Protein AF-A0A4Q4WZP7-F1 (afdb_monomer_lite)

Sequence (184 aa):
MKPRLCQPPFRLRHEPMCDPPTYVLRDNGRGDCPVCRDILESLQAAWSEQRARWSQENGLPEGELGRINREIRESRAAIRATGVAGGPDHTAQNRYAAGQEAILEEARELARQLQELDNDWSENLRIIRGFRTIPDVRIRSYIRRRQRARDAMTRRTLDTFSDHQQVIIDELYDEHREAAGLSD

Structure (mmCIF, N/CA/C/O backbone):
data_AF-A0A4Q4WZP7-F1
#
_entry.id   AF-A0A4Q4WZP7-F1
#
loop_
_atom_site.group_PDB
_atom_site.id
_atom_site.type_symbol
_atom_site.label_atom_id
_atom_site.label_alt_id
_atom_site.label_comp_id
_atom_site.label_asym_id
_atom_site.label_entity_id
_atom_site.label_seq_id
_atom_site.pdbx_PDB_ins_code
_atom_site.Cartn_x
_atom_site.Cartn_y
_atom_site.Cartn_z
_atom_site.occupancy
_atom_site.B_iso_or_equiv
_atom_site.auth_seq_id
_atom_site.auth_comp_id
_atom_site.auth_asym_id
_atom_site.auth_atom_id
_atom_site.pdbx_PDB_model_num
ATOM 1 N N . MET A 1 1 ? 21.241 -12.944 -42.375 1.00 40.59 1 MET A N 1
ATOM 2 C CA . MET A 1 1 ? 22.032 -11.913 -43.089 1.00 40.59 1 MET A CA 1
ATOM 3 C C . MET A 1 1 ? 22.578 -10.931 -42.062 1.00 40.59 1 MET A C 1
ATOM 5 O O . MET A 1 1 ? 21.792 -10.457 -41.255 1.00 40.59 1 MET A O 1
ATOM 9 N N . LYS A 1 2 ? 23.895 -10.674 -42.040 1.00 37.41 2 LYS A N 1
ATOM 10 C CA . LYS A 1 2 ? 24.500 -9.658 -41.155 1.00 37.41 2 LYS A CA 1
ATOM 11 C C . LYS A 1 2 ? 24.240 -8.245 -41.721 1.00 37.41 2 LYS A C 1
ATOM 13 O O . LYS A 1 2 ? 24.183 -8.126 -42.947 1.00 37.41 2 LYS A O 1
ATOM 18 N N . PRO A 1 3 ? 24.074 -7.197 -40.891 1.00 43.25 3 PRO A N 1
ATOM 19 C CA . PRO A 1 3 ? 23.849 -5.831 -41.371 1.00 43.25 3 PRO A CA 1
ATOM 20 C C . PRO A 1 3 ? 24.992 -5.348 -42.276 1.00 43.25 3 PRO A C 1
ATOM 22 O O . PRO A 1 3 ? 26.160 -5.627 -42.003 1.00 43.25 3 PRO A O 1
ATOM 25 N N . ARG A 1 4 ? 24.662 -4.600 -43.339 1.00 42.03 4 ARG A N 1
ATOM 26 C CA . ARG A 1 4 ? 25.617 -4.102 -44.354 1.00 42.03 4 ARG A CA 1
ATOM 27 C C . ARG A 1 4 ? 26.774 -3.262 -43.781 1.00 42.03 4 ARG A C 1
ATOM 29 O O . ARG A 1 4 ? 27.834 -3.234 -44.388 1.00 42.03 4 ARG A O 1
ATOM 36 N N . LEU A 1 5 ? 26.603 -2.646 -42.607 1.00 42.25 5 LEU A N 1
ATOM 37 C CA . LEU A 1 5 ? 27.639 -1.865 -41.906 1.00 42.25 5 LEU A CA 1
ATOM 38 C C . LEU A 1 5 ? 28.772 -2.726 -41.319 1.00 42.25 5 LEU A C 1
ATOM 40 O O . LEU A 1 5 ? 29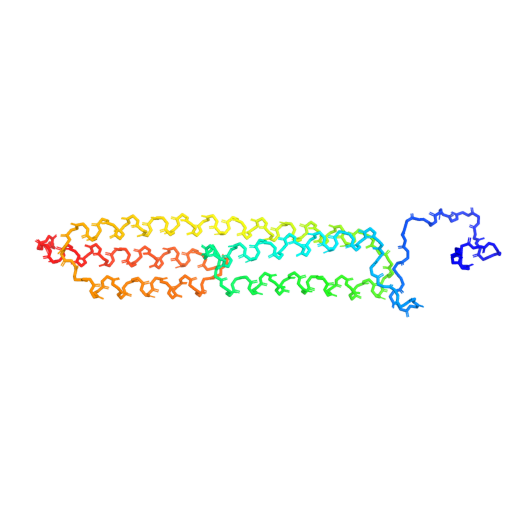.834 -2.213 -40.997 1.00 42.25 5 LEU A O 1
ATOM 44 N N . CYS A 1 6 ? 28.573 -4.041 -41.206 1.00 40.22 6 CYS A N 1
ATOM 45 C CA . CYS A 1 6 ? 29.571 -4.976 -40.684 1.00 40.22 6 CYS A CA 1
ATOM 46 C C . CYS A 1 6 ? 30.402 -5.650 -41.794 1.00 40.22 6 CYS A C 1
ATOM 48 O O . CYS A 1 6 ? 31.138 -6.599 -41.513 1.00 40.22 6 CYS A O 1
ATOM 50 N N . GLN A 1 7 ? 30.257 -5.222 -43.055 1.00 44.34 7 GLN A N 1
ATOM 51 C CA . GLN A 1 7 ? 30.938 -5.809 -44.211 1.00 44.34 7 GLN A CA 1
ATOM 52 C C . GLN A 1 7 ? 31.942 -4.814 -44.831 1.00 44.34 7 GLN A C 1
ATOM 54 O O . GLN A 1 7 ? 31.613 -3.638 -44.994 1.00 44.34 7 GLN A O 1
ATOM 59 N N . PRO A 1 8 ? 33.159 -5.253 -45.212 1.00 41.12 8 PRO A N 1
ATOM 60 C CA . PRO A 1 8 ? 34.062 -4.443 -46.034 1.00 41.12 8 PRO A CA 1
ATOM 61 C C . PRO A 1 8 ? 33.378 -4.021 -47.353 1.00 41.12 8 PRO A C 1
ATOM 63 O O . PRO A 1 8 ? 32.601 -4.812 -47.890 1.00 41.12 8 PRO A O 1
ATOM 66 N N . PRO A 1 9 ? 33.647 -2.815 -47.898 1.00 50.03 9 PRO A N 1
ATOM 67 C CA . PRO A 1 9 ? 34.792 -1.941 -47.620 1.00 50.03 9 PRO A CA 1
ATOM 68 C C . PRO A 1 9 ? 34.555 -0.875 -46.535 1.00 50.03 9 PRO A C 1
ATOM 70 O O . PRO A 1 9 ? 35.447 -0.079 -46.271 1.00 50.03 9 PRO A O 1
ATOM 73 N N . PHE A 1 10 ? 33.394 -0.853 -45.881 1.00 51.31 10 PHE A N 1
ATOM 74 C CA . PHE A 1 10 ? 33.005 0.225 -44.958 1.00 51.31 10 PHE A CA 1
ATOM 75 C C . PHE A 1 10 ? 33.569 0.088 -43.532 1.00 51.31 10 PHE A C 1
ATOM 77 O O . PHE A 1 10 ? 33.131 0.799 -42.636 1.00 51.31 10 PHE A O 1
ATOM 84 N N . ARG A 1 11 ? 34.530 -0.821 -43.314 1.00 51.19 11 ARG A N 1
ATOM 85 C CA . ARG A 1 11 ? 35.105 -1.141 -41.999 1.00 51.19 11 ARG A CA 1
ATOM 86 C C . ARG A 1 11 ? 36.562 -0.691 -41.906 1.00 51.19 11 ARG A C 1
ATOM 88 O O . ARG A 1 11 ? 37.364 -1.021 -42.782 1.00 51.19 11 ARG A O 1
ATOM 95 N N . LEU A 1 12 ? 36.931 -0.048 -40.799 1.00 49.12 12 LEU A N 1
A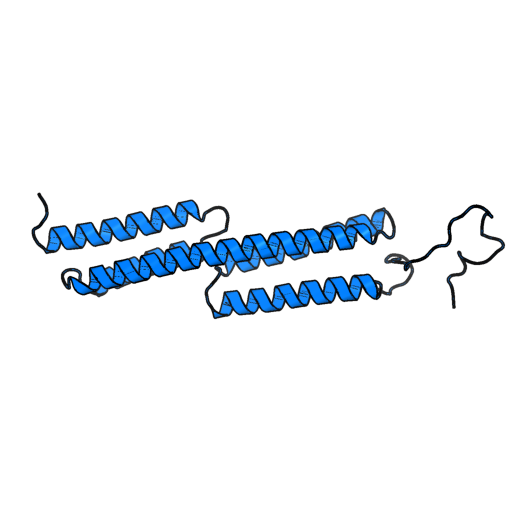TOM 96 C CA . LEU A 1 12 ? 38.324 0.260 -40.471 1.00 49.12 12 LEU A CA 1
ATOM 97 C C . LEU A 1 12 ? 38.971 -0.912 -39.702 1.00 49.12 12 LEU A C 1
ATOM 99 O O . LEU A 1 12 ? 38.351 -1.542 -38.847 1.00 49.12 12 LEU A O 1
ATOM 103 N N . ARG A 1 13 ? 40.237 -1.240 -40.010 1.00 46.19 13 ARG A N 1
ATOM 104 C CA . ARG A 1 13 ? 40.937 -2.454 -39.509 1.00 46.19 13 ARG A CA 1
ATOM 105 C C . ARG A 1 13 ? 41.055 -2.560 -37.980 1.00 46.19 13 ARG A C 1
ATOM 107 O O . ARG A 1 13 ? 41.341 -3.642 -37.482 1.00 46.19 13 ARG A O 1
ATOM 114 N N . HIS A 1 14 ? 40.873 -1.460 -37.263 1.00 48.25 14 HIS A N 1
ATOM 115 C CA . HIS A 1 14 ? 41.067 -1.337 -35.816 1.00 48.25 14 HIS A CA 1
ATOM 116 C C . HIS A 1 14 ? 39.756 -1.373 -35.015 1.00 48.25 14 HIS A C 1
ATOM 118 O O . HIS A 1 14 ? 39.796 -1.289 -33.792 1.00 48.25 14 HIS A O 1
ATOM 124 N N . GLU A 1 15 ? 38.600 -1.517 -35.668 1.00 40.56 15 GLU A N 1
ATOM 125 C CA . GLU A 1 15 ? 37.320 -1.541 -34.959 1.00 40.56 15 GLU A CA 1
ATOM 126 C C . GLU A 1 15 ? 37.073 -2.906 -34.285 1.00 40.56 15 GLU A C 1
ATOM 128 O O . GLU A 1 15 ? 37.075 -3.942 -34.979 1.00 40.56 15 GLU A O 1
ATOM 133 N N . PRO A 1 16 ? 36.853 -2.926 -32.952 1.00 45.41 16 PRO A N 1
ATOM 134 C CA . PRO A 1 16 ? 36.530 -4.142 -32.217 1.00 45.41 16 PRO A CA 1
ATOM 135 C C . PRO A 1 16 ? 35.230 -4.752 -32.753 1.00 45.41 16 PRO A C 1
ATOM 137 O O . PRO A 1 16 ? 34.313 -4.046 -33.168 1.00 45.41 16 PRO A O 1
ATOM 140 N N . MET A 1 17 ? 35.178 -6.086 -32.799 1.00 45.09 17 MET A N 1
ATOM 141 C CA . MET A 1 17 ? 34.032 -6.850 -33.299 1.00 45.09 17 MET A CA 1
ATOM 142 C C . MET A 1 17 ? 32.745 -6.408 -32.592 1.00 45.09 17 MET A C 1
ATOM 144 O O . MET A 1 17 ? 32.620 -6.577 -31.383 1.00 45.09 17 MET A O 1
ATOM 148 N N . CYS A 1 18 ? 31.784 -5.870 -33.343 1.00 39.00 18 CYS A N 1
ATOM 149 C CA . CYS A 1 18 ? 30.431 -5.681 -32.839 1.00 39.00 18 CYS A CA 1
ATOM 150 C C . CYS A 1 18 ? 29.791 -7.052 -32.580 1.00 39.00 18 CYS A C 1
ATOM 152 O O . CYS A 1 18 ? 29.406 -7.734 -33.525 1.00 39.00 18 CYS A O 1
ATOM 154 N N . ASP A 1 19 ? 29.677 -7.415 -31.308 1.00 39.34 19 ASP A N 1
ATOM 155 C CA . ASP A 1 19 ? 28.524 -8.102 -30.720 1.00 39.34 19 ASP A CA 1
ATOM 156 C C . ASP A 1 19 ? 28.458 -7.713 -29.225 1.00 39.34 19 ASP A C 1
ATOM 158 O O . ASP A 1 19 ? 29.522 -7.567 -28.616 1.00 39.34 19 ASP A O 1
ATOM 162 N N . PRO A 1 20 ? 27.262 -7.519 -28.615 1.00 43.38 20 PRO A N 1
ATOM 163 C CA . PRO A 1 20 ? 25.961 -8.066 -29.024 1.00 43.38 20 PRO A CA 1
ATOM 164 C C . PRO A 1 20 ? 24.868 -6.970 -29.253 1.00 43.38 20 PRO A C 1
ATOM 166 O O . PRO A 1 20 ? 25.176 -5.782 -29.310 1.00 43.38 20 PRO A O 1
ATOM 169 N N . PRO A 1 21 ? 23.588 -7.333 -29.494 1.00 46.22 21 PRO A N 1
ATOM 170 C CA . PRO A 1 21 ? 22.804 -7.031 -30.687 1.00 46.22 21 PRO A CA 1
ATOM 171 C C . PRO A 1 21 ? 22.245 -5.600 -30.752 1.00 46.22 21 PRO A C 1
ATOM 173 O O . PRO A 1 21 ? 22.044 -4.907 -29.754 1.00 46.22 21 PRO A O 1
ATOM 176 N N . THR A 1 22 ? 21.916 -5.221 -31.985 1.00 38.03 22 THR A N 1
ATOM 177 C CA . THR A 1 22 ? 21.388 -3.935 -32.444 1.00 38.03 22 THR A CA 1
ATOM 178 C C . THR A 1 22 ? 19.984 -3.633 -31.905 1.00 38.03 22 THR A C 1
ATOM 180 O O . THR A 1 22 ? 18.987 -4.149 -32.404 1.00 38.03 22 THR A O 1
ATOM 183 N N . TYR A 1 23 ? 19.891 -2.711 -30.943 1.00 44.19 23 TYR A N 1
ATOM 184 C CA . TYR A 1 23 ? 18.705 -1.871 -30.758 1.00 44.19 23 TYR A CA 1
ATOM 185 C C . TYR A 1 23 ? 18.794 -0.705 -31.737 1.00 44.19 23 TYR A C 1
ATOM 187 O O . TYR A 1 23 ? 19.424 0.308 -31.448 1.00 44.19 23 TYR A O 1
ATOM 195 N N . VAL A 1 24 ? 18.168 -0.830 -32.904 1.00 45.59 24 VAL A N 1
ATOM 196 C CA . VAL A 1 24 ? 17.905 0.348 -33.737 1.00 45.59 24 VAL A CA 1
ATOM 197 C C . VAL A 1 24 ? 16.398 0.548 -33.787 1.00 45.59 24 VAL A C 1
ATOM 199 O O . VAL A 1 24 ? 15.724 0.108 -34.715 1.00 45.59 24 VAL A O 1
ATOM 202 N N . LEU A 1 25 ? 15.870 1.198 -32.741 1.00 43.97 25 LEU A N 1
ATOM 203 C CA . LEU A 1 25 ? 14.455 1.582 -32.643 1.00 43.97 25 LEU A CA 1
ATOM 204 C C . LEU A 1 25 ? 14.033 2.492 -33.804 1.00 43.97 25 LEU A C 1
ATOM 206 O O . LEU A 1 25 ? 12.889 2.429 -34.243 1.00 43.97 25 LEU A O 1
ATOM 210 N N . ARG A 1 26 ? 14.962 3.315 -34.305 1.00 42.66 26 ARG A N 1
ATOM 211 C CA . ARG A 1 26 ? 14.698 4.307 -35.351 1.00 42.66 26 ARG A CA 1
ATOM 212 C C . ARG A 1 26 ? 14.590 3.709 -36.760 1.00 42.66 26 ARG A C 1
ATOM 214 O O . ARG A 1 26 ? 13.758 4.173 -37.527 1.00 42.66 26 ARG A O 1
ATOM 221 N N . ASP A 1 27 ? 15.358 2.659 -37.067 1.00 42.78 27 ASP A N 1
ATOM 222 C CA . ASP A 1 27 ? 15.560 2.202 -38.455 1.00 42.78 27 ASP A CA 1
ATOM 223 C C . ASP A 1 27 ? 15.085 0.766 -38.745 1.00 42.78 27 ASP A C 1
ATOM 225 O O . ASP A 1 27 ? 15.046 0.383 -39.910 1.00 42.78 27 ASP A O 1
ATOM 229 N N . ASN A 1 28 ? 14.717 -0.053 -37.743 1.00 37.91 28 ASN A N 1
ATOM 230 C CA . ASN A 1 28 ? 14.445 -1.486 -37.980 1.00 37.91 28 ASN A CA 1
ATOM 231 C C . ASN A 1 28 ? 13.085 -2.030 -37.529 1.00 37.91 28 ASN A C 1
ATOM 233 O O . ASN A 1 28 ? 12.818 -3.207 -37.773 1.00 37.91 28 ASN A O 1
ATOM 237 N N . GLY A 1 29 ? 12.218 -1.247 -36.877 1.00 48.00 29 GLY A N 1
ATOM 238 C CA . GLY A 1 29 ? 10.852 -1.688 -36.541 1.00 48.00 29 GLY A CA 1
ATOM 239 C C . GLY A 1 29 ? 10.741 -2.992 -35.724 1.00 48.00 29 GLY A C 1
ATOM 240 O O . GLY A 1 29 ? 9.645 -3.523 -35.562 1.00 48.00 29 GLY A O 1
ATOM 241 N N . ARG A 1 30 ? 11.847 -3.533 -35.199 1.00 52.22 30 ARG A N 1
ATOM 242 C CA . ARG A 1 30 ? 11.886 -4.715 -34.334 1.00 52.22 30 ARG A CA 1
ATOM 243 C C . ARG A 1 30 ? 12.400 -4.269 -32.974 1.00 52.22 30 ARG A C 1
ATOM 245 O O . ARG A 1 30 ? 13.470 -3.677 -32.894 1.00 52.22 30 ARG A O 1
ATOM 252 N N . GLY A 1 31 ? 11.565 -4.496 -31.959 1.00 56.91 31 GLY A N 1
ATOM 253 C CA . GLY A 1 31 ? 11.746 -4.049 -30.579 1.00 56.91 31 GLY A CA 1
ATOM 254 C C . GLY A 1 31 ? 12.916 -4.703 -29.843 1.00 56.91 31 GLY A C 1
ATOM 255 O O . GLY A 1 31 ? 13.961 -4.968 -30.424 1.00 56.91 31 GLY A O 1
ATOM 256 N N . ASP A 1 32 ? 12.735 -4.932 -28.543 1.00 65.38 32 ASP A N 1
ATOM 257 C CA . ASP A 1 32 ? 13.799 -5.359 -27.632 1.00 65.38 32 ASP A CA 1
ATOM 258 C C . ASP A 1 32 ? 14.589 -6.579 -28.181 1.00 65.38 32 ASP A C 1
ATOM 260 O O . ASP A 1 32 ? 13.980 -7.549 -28.659 1.00 65.38 32 ASP A O 1
ATOM 264 N N . CYS A 1 33 ? 15.936 -6.531 -28.168 1.00 68.69 33 CYS A N 1
ATOM 265 C CA . CYS A 1 33 ? 16.764 -7.672 -28.600 1.00 68.69 33 CYS A CA 1
ATOM 266 C C . CYS A 1 33 ? 16.471 -8.898 -27.712 1.00 68.69 33 CYS A C 1
ATOM 268 O O . CYS A 1 33 ? 16.049 -8.688 -26.578 1.00 68.69 33 CYS A O 1
ATOM 270 N N . PRO A 1 34 ? 16.693 -10.150 -28.164 1.00 72.06 34 PRO A N 1
ATOM 271 C CA . PRO A 1 34 ? 16.275 -11.338 -27.410 1.00 72.06 34 PRO A CA 1
ATOM 272 C C . PRO A 1 34 ? 16.715 -11.328 -25.938 1.00 72.06 34 PRO A C 1
ATOM 274 O O . PRO A 1 34 ? 15.875 -11.434 -25.062 1.00 72.06 34 PRO A O 1
ATOM 277 N N . VAL A 1 35 ? 17.988 -11.029 -25.658 1.00 72.88 35 VAL A N 1
ATOM 278 C CA . VAL A 1 35 ? 18.514 -10.977 -24.280 1.00 72.88 35 VAL A CA 1
ATOM 279 C C . VAL A 1 35 ? 17.812 -9.915 -23.427 1.00 72.88 35 VAL A C 1
ATOM 281 O O . VAL A 1 35 ? 17.359 -10.194 -22.322 1.00 72.88 35 VAL A O 1
ATOM 284 N N . CYS A 1 36 ? 17.692 -8.682 -23.929 1.00 72.44 36 CYS A N 1
ATOM 285 C CA . CYS A 1 36 ? 17.008 -7.621 -23.187 1.00 72.44 36 CYS A CA 1
ATOM 286 C C . CYS A 1 36 ? 15.512 -7.896 -23.049 1.00 72.44 36 CYS A C 1
ATOM 288 O O . CYS A 1 36 ? 14.914 -7.518 -22.050 1.00 72.44 36 CYS A O 1
ATOM 290 N N . ARG A 1 37 ? 14.903 -8.544 -24.042 1.00 75.69 37 ARG A N 1
ATOM 291 C CA . ARG A 1 37 ? 13.507 -8.960 -23.990 1.00 75.69 37 ARG A CA 1
ATOM 292 C C . ARG A 1 37 ? 13.297 -9.980 -22.882 1.00 75.69 37 ARG A C 1
ATOM 294 O O . ARG A 1 37 ? 12.421 -9.749 -22.062 1.00 75.69 37 ARG A O 1
ATOM 301 N N . ASP A 1 38 ? 14.138 -11.005 -22.804 1.00 78.75 38 ASP A N 1
ATOM 302 C CA . ASP A 1 38 ? 14.059 -12.040 -21.771 1.00 78.75 38 ASP A CA 1
ATOM 303 C C . ASP A 1 38 ? 14.204 -11.431 -20.365 1.00 78.75 38 ASP A C 1
ATOM 305 O O . ASP A 1 38 ? 13.435 -11.759 -19.460 1.00 78.75 38 ASP A O 1
ATOM 309 N N . ILE A 1 39 ? 15.125 -10.472 -20.185 1.00 80.19 39 ILE A N 1
ATOM 310 C CA . ILE A 1 39 ? 15.266 -9.712 -18.930 1.00 80.19 39 ILE A CA 1
ATOM 311 C C . ILE A 1 39 ? 13.978 -8.937 -18.621 1.00 80.19 39 ILE A C 1
ATOM 313 O O . ILE A 1 39 ? 13.434 -9.044 -17.525 1.00 80.19 39 ILE A O 1
ATOM 317 N N . LEU A 1 40 ? 13.461 -8.164 -19.579 1.00 81.19 40 LEU A N 1
ATOM 318 C CA . LEU A 1 40 ? 12.269 -7.332 -19.383 1.00 81.19 40 LEU A CA 1
ATOM 319 C C . LEU A 1 40 ? 10.996 -8.152 -19.146 1.00 81.19 40 LEU A C 1
ATOM 321 O O . LEU A 1 40 ? 10.140 -7.727 -18.372 1.00 81.19 40 LEU A O 1
ATOM 325 N N . GLU A 1 41 ? 10.857 -9.298 -19.808 1.00 86.19 41 GLU A N 1
ATOM 326 C CA . GLU A 1 41 ? 9.751 -10.234 -19.611 1.00 86.19 41 GLU A CA 1
ATOM 327 C C . GLU A 1 41 ? 9.833 -10.879 -18.227 1.00 86.19 41 GLU A C 1
ATOM 329 O O . GLU A 1 41 ? 8.829 -10.899 -17.518 1.00 86.19 41 GLU A O 1
ATOM 334 N N . SER A 1 42 ? 11.028 -11.293 -17.793 1.00 88.12 42 SER A N 1
ATOM 335 C CA . SER A 1 42 ? 11.257 -11.842 -16.449 1.00 88.12 42 SER A CA 1
ATOM 336 C C . SER A 1 42 ? 10.927 -10.825 -15.353 1.00 88.12 42 SER A C 1
ATOM 338 O O . SER A 1 42 ? 10.209 -11.132 -14.404 1.00 88.12 42 SER A O 1
ATOM 340 N N . LEU A 1 43 ? 11.383 -9.582 -15.516 1.00 88.50 43 LEU A N 1
ATOM 341 C CA . LEU A 1 43 ? 11.080 -8.467 -14.618 1.00 88.50 43 LEU A CA 1
ATOM 342 C C . LEU A 1 43 ? 9.575 -8.164 -14.557 1.00 88.50 43 LEU A C 1
ATOM 344 O O . LEU A 1 43 ? 8.996 -8.005 -13.481 1.00 88.50 43 LEU A O 1
ATOM 348 N N . GLN A 1 44 ? 8.911 -8.123 -15.716 1.00 88.81 44 GLN A N 1
ATOM 349 C CA . GLN A 1 44 ? 7.469 -7.900 -15.786 1.00 88.81 44 GLN A CA 1
ATOM 350 C C . GLN A 1 44 ? 6.685 -9.047 -15.138 1.00 88.81 44 GLN A C 1
ATOM 352 O O . GLN A 1 44 ? 5.680 -8.783 -14.473 1.00 88.81 44 GLN A O 1
ATOM 357 N N . ALA A 1 45 ? 7.118 -10.294 -15.324 1.00 92.38 45 ALA A N 1
ATOM 358 C CA . ALA A 1 45 ? 6.513 -11.461 -14.694 1.00 92.38 45 ALA A CA 1
ATOM 359 C C . ALA A 1 45 ? 6.647 -11.386 -13.167 1.00 92.38 45 ALA A C 1
ATOM 361 O O . ALA A 1 45 ? 5.630 -11.453 -12.478 1.00 92.38 45 ALA A O 1
ATOM 362 N N . ALA A 1 46 ? 7.855 -11.117 -12.659 1.00 92.00 46 ALA A N 1
ATOM 363 C CA . ALA A 1 46 ? 8.117 -10.963 -11.230 1.00 92.00 46 ALA A CA 1
ATOM 364 C C . ALA A 1 46 ? 7.258 -9.855 -10.599 1.00 92.00 46 ALA A C 1
ATOM 366 O O . ALA A 1 46 ? 6.615 -10.074 -9.573 1.00 92.00 46 ALA A O 1
ATOM 367 N N . TRP A 1 47 ? 7.172 -8.679 -11.233 1.00 93.56 47 TRP A N 1
ATOM 368 C CA . TRP A 1 47 ? 6.291 -7.607 -10.758 1.00 93.56 47 TRP A CA 1
ATOM 369 C C . TRP A 1 47 ? 4.814 -8.021 -10.772 1.00 93.56 47 TRP A C 1
ATOM 371 O O . TRP A 1 47 ? 4.088 -7.754 -9.816 1.00 93.56 47 TRP A O 1
ATOM 381 N N . SER A 1 48 ? 4.355 -8.670 -11.844 1.00 93.38 48 SER A N 1
ATOM 382 C CA . SER A 1 48 ? 2.945 -9.054 -11.990 1.00 93.38 48 SER A CA 1
ATOM 383 C C . SER A 1 48 ? 2.529 -10.083 -10.938 1.00 93.38 48 SER A C 1
ATOM 385 O O . SER A 1 48 ? 1.453 -9.953 -10.356 1.00 93.38 48 SER A O 1
ATOM 387 N N . GLU A 1 49 ? 3.393 -11.058 -10.661 1.00 94.88 49 GLU A N 1
ATOM 388 C CA . GLU A 1 49 ? 3.197 -12.058 -9.612 1.00 94.88 49 GLU A CA 1
ATOM 389 C C . GLU A 1 49 ? 3.130 -11.408 -8.225 1.00 94.88 49 GLU A C 1
ATOM 391 O O . GLU A 1 49 ? 2.143 -11.585 -7.511 1.00 94.88 49 GLU A O 1
ATOM 396 N N . GLN A 1 50 ? 4.131 -10.596 -7.863 1.00 93.56 50 GLN A N 1
ATOM 397 C CA . GLN A 1 50 ? 4.179 -9.947 -6.547 1.00 93.56 50 GLN A CA 1
ATOM 398 C C . GLN A 1 50 ? 3.007 -8.988 -6.339 1.00 93.56 50 GLN A C 1
ATOM 400 O O . GLN A 1 50 ? 2.368 -8.998 -5.289 1.00 93.56 50 GLN A O 1
ATOM 405 N N . ARG A 1 51 ? 2.651 -8.206 -7.363 1.00 94.06 51 ARG A N 1
ATOM 406 C CA . ARG A 1 51 ? 1.480 -7.328 -7.321 1.00 94.06 51 ARG A CA 1
ATOM 407 C C . ARG A 1 51 ? 0.193 -8.114 -7.080 1.00 94.06 51 ARG A C 1
ATOM 409 O O . ARG A 1 51 ? -0.632 -7.678 -6.280 1.00 94.06 51 ARG A O 1
ATOM 416 N N . ALA A 1 52 ? -0.007 -9.224 -7.792 1.00 94.56 52 ALA A N 1
ATOM 417 C CA . ALA A 1 52 ? -1.197 -10.050 -7.622 1.00 94.56 52 ALA A CA 1
ATOM 418 C C . ALA A 1 52 ? -1.257 -10.624 -6.203 1.00 94.56 52 ALA A C 1
ATOM 420 O O . ALA A 1 52 ? -2.298 -10.533 -5.555 1.00 94.56 52 ALA A O 1
ATOM 421 N N . ARG A 1 53 ? -0.124 -11.123 -5.703 1.00 94.69 53 ARG A N 1
ATOM 422 C CA . ARG A 1 53 ? -0.001 -11.645 -4.344 1.00 94.69 53 ARG A CA 1
ATOM 423 C C . ARG A 1 53 ? -0.333 -10.589 -3.289 1.00 94.69 53 ARG A C 1
ATOM 425 O O . ARG A 1 53 ? -1.243 -10.799 -2.496 1.00 94.69 53 ARG A O 1
ATOM 432 N N . TRP A 1 54 ? 0.321 -9.427 -3.318 1.00 94.81 54 TRP A N 1
ATOM 433 C CA . TRP A 1 54 ? 0.055 -8.356 -2.351 1.00 94.81 54 TRP A CA 1
ATOM 434 C C . TRP A 1 54 ? -1.369 -7.814 -2.427 1.00 94.81 54 TRP A C 1
ATOM 436 O O . TRP A 1 54 ? -1.928 -7.443 -1.400 1.00 94.81 54 TRP A O 1
ATOM 446 N N . SER A 1 55 ? -1.975 -7.799 -3.615 1.00 92.06 55 SER A N 1
ATOM 447 C CA . SER A 1 55 ? -3.378 -7.418 -3.774 1.00 92.06 55 SER A CA 1
ATOM 448 C C . SER A 1 55 ? -4.335 -8.449 -3.169 1.00 92.06 55 SER A C 1
ATOM 450 O O . SER A 1 55 ? -5.330 -8.058 -2.573 1.00 92.06 55 SER A O 1
ATOM 452 N N . GLN A 1 56 ? -4.060 -9.749 -3.316 1.00 93.25 56 GLN A N 1
ATOM 453 C CA . GLN A 1 56 ? -4.905 -10.820 -2.771 1.00 93.25 56 GLN A CA 1
ATOM 454 C C . GLN A 1 56 ? -4.763 -10.955 -1.253 1.00 93.25 56 GLN A C 1
ATOM 456 O O . GLN A 1 56 ? -5.749 -11.168 -0.552 1.00 93.25 56 GLN A O 1
ATOM 461 N N . GLU A 1 57 ? -3.540 -10.815 -0.747 1.00 92.44 57 GLU A N 1
ATOM 462 C CA . GLU A 1 57 ? -3.215 -10.939 0.676 1.00 92.44 57 GLU A CA 1
ATOM 463 C C . GLU A 1 57 ? -3.495 -9.643 1.463 1.00 92.44 57 GLU A C 1
ATOM 465 O O . GLU A 1 57 ? -3.264 -9.603 2.667 1.00 92.44 57 GLU A O 1
ATOM 470 N N . ASN A 1 58 ? -3.976 -8.570 0.812 1.00 88.25 58 ASN A N 1
ATOM 471 C CA . ASN A 1 58 ? -4.044 -7.214 1.383 1.00 88.25 58 ASN A CA 1
ATOM 472 C C . ASN A 1 58 ? -2.703 -6.752 1.996 1.00 88.25 58 ASN A C 1
ATOM 474 O O . ASN A 1 58 ? -2.675 -5.980 2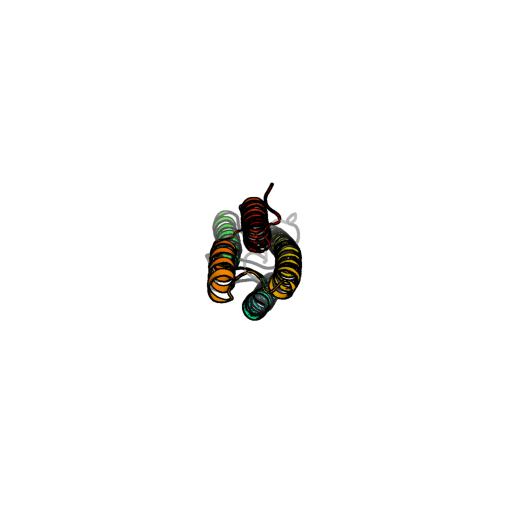.961 1.00 88.25 58 ASN A O 1
ATOM 478 N N . GLY A 1 59 ? -1.590 -7.228 1.431 1.00 91.31 59 GLY A N 1
ATOM 479 C CA . GLY A 1 59 ? -0.240 -6.976 1.928 1.00 91.31 59 GLY A CA 1
ATOM 480 C C . GLY A 1 59 ? 0.220 -5.539 1.697 1.00 91.31 59 GLY A C 1
ATOM 481 O O . GLY A 1 59 ? 0.896 -4.977 2.548 1.00 91.31 59 GLY A O 1
ATOM 482 N N . LEU A 1 60 ? -0.185 -4.918 0.583 1.00 95.81 60 LEU A N 1
ATOM 483 C CA . LEU A 1 60 ? 0.070 -3.503 0.297 1.00 95.81 60 LEU A CA 1
ATOM 484 C C . LEU A 1 60 ? -1.219 -2.795 -0.144 1.00 95.81 60 LEU A C 1
ATOM 486 O O . LEU A 1 60 ? -2.004 -3.387 -0.889 1.00 95.81 60 LEU A O 1
ATOM 490 N N . PRO A 1 61 ? -1.425 -1.520 0.240 1.00 95.25 61 PRO A N 1
ATOM 491 C CA . PRO A 1 61 ? -2.551 -0.729 -0.249 1.00 95.25 61 PRO A CA 1
ATOM 492 C C . PRO A 1 61 ? -2.519 -0.546 -1.771 1.00 95.25 61 PRO A C 1
ATOM 494 O O . PRO A 1 61 ? -1.454 -0.369 -2.371 1.00 95.25 61 PRO A O 1
ATOM 497 N N . GLU A 1 62 ? -3.694 -0.500 -2.407 1.00 93.50 62 GLU A N 1
ATOM 498 C CA . GLU A 1 62 ? -3.806 -0.317 -3.863 1.00 93.50 62 GLU A CA 1
ATOM 499 C C . GLU A 1 62 ? -3.117 0.962 -4.358 1.00 93.50 62 GLU A C 1
ATOM 501 O O . GLU A 1 62 ? -2.511 0.969 -5.434 1.00 93.50 62 GLU A O 1
ATOM 506 N N . GLY A 1 63 ? -3.168 2.038 -3.563 1.00 91.94 63 GLY A N 1
ATOM 507 C CA . GLY A 1 63 ? -2.490 3.296 -3.872 1.00 91.94 63 GLY A CA 1
ATOM 508 C C . GLY A 1 63 ? -0.972 3.133 -3.991 1.00 91.94 63 GLY A C 1
ATOM 509 O O . GLY A 1 63 ? -0.364 3.654 -4.930 1.00 91.94 63 GLY A O 1
ATOM 510 N N . GLU A 1 64 ? -0.366 2.350 -3.098 1.00 95.44 64 GLU A N 1
ATOM 511 C CA . GLU A 1 64 ? 1.069 2.060 -3.103 1.00 95.44 64 GLU A CA 1
ATOM 512 C C . GLU A 1 64 ? 1.446 1.123 -4.260 1.00 95.44 64 GLU A C 1
ATOM 514 O O . GLU A 1 64 ? 2.402 1.392 -4.991 1.00 95.44 64 GLU A O 1
ATOM 519 N N . LEU A 1 65 ? 0.638 0.089 -4.527 1.00 95.12 65 LEU A N 1
ATOM 520 C CA . LEU A 1 65 ? 0.810 -0.768 -5.708 1.00 95.12 65 LEU A CA 1
ATOM 521 C C . LEU A 1 65 ? 0.736 0.043 -7.013 1.00 95.12 65 LEU A C 1
ATOM 523 O O . LEU A 1 65 ? 1.515 -0.178 -7.946 1.00 95.12 65 LEU A O 1
ATOM 527 N N . GLY A 1 66 ? -0.182 1.009 -7.084 1.00 93.81 66 GLY A N 1
ATOM 528 C CA . GLY A 1 66 ? -0.301 1.948 -8.197 1.00 93.81 66 GLY A CA 1
ATOM 529 C C . GLY A 1 66 ? 0.926 2.851 -8.343 1.00 93.81 66 GLY A C 1
ATOM 530 O O . GLY A 1 66 ? 1.397 3.064 -9.465 1.00 93.81 66 GLY A O 1
ATOM 531 N N . ARG A 1 67 ? 1.474 3.341 -7.223 1.00 93.56 67 ARG A N 1
ATOM 532 C CA . ARG A 1 67 ? 2.705 4.144 -7.176 1.00 93.56 67 ARG A CA 1
ATOM 533 C C . ARG A 1 67 ? 3.897 3.365 -7.731 1.00 93.56 67 ARG A C 1
ATOM 535 O O . ARG A 1 67 ? 4.549 3.862 -8.646 1.00 93.56 67 ARG A O 1
ATOM 542 N N . ILE A 1 68 ? 4.126 2.145 -7.243 1.00 94.00 68 ILE A N 1
ATOM 543 C CA . ILE A 1 68 ? 5.218 1.269 -7.695 1.00 94.00 68 ILE A CA 1
ATOM 544 C C . ILE A 1 68 ? 5.072 0.953 -9.189 1.00 94.00 68 ILE A C 1
ATOM 546 O O . ILE A 1 68 ? 6.018 1.095 -9.963 1.00 94.00 68 ILE A O 1
ATOM 550 N N . ASN A 1 69 ? 3.861 0.605 -9.637 1.00 94.12 69 ASN A N 1
ATOM 551 C CA . ASN A 1 69 ? 3.597 0.336 -11.051 1.00 94.12 69 ASN A CA 1
ATOM 552 C C . ASN A 1 69 ? 3.933 1.537 -11.949 1.00 94.12 69 ASN A C 1
ATOM 554 O O . ASN A 1 69 ? 4.414 1.363 -13.070 1.00 94.12 69 ASN A O 1
ATOM 558 N N . ARG A 1 70 ? 3.640 2.756 -11.483 1.00 92.44 70 ARG A N 1
ATOM 559 C CA . ARG A 1 70 ? 3.975 3.990 -12.198 1.00 92.44 70 ARG A CA 1
ATOM 560 C C . ARG A 1 70 ? 5.488 4.200 -12.244 1.00 92.44 70 ARG A C 1
ATOM 562 O O . ARG A 1 70 ? 6.008 4.430 -13.328 1.00 92.44 70 ARG A O 1
ATOM 569 N N . GLU A 1 71 ? 6.178 4.030 -11.122 1.00 91.69 71 GLU A N 1
ATOM 570 C CA . GLU A 1 71 ? 7.636 4.164 -11.017 1.00 91.69 71 GLU A CA 1
ATOM 571 C C . GLU A 1 71 ? 8.376 3.207 -11.971 1.00 91.69 71 GLU A C 1
ATOM 573 O O . GLU A 1 71 ? 9.232 3.628 -12.753 1.00 91.69 71 GLU A O 1
ATOM 578 N N . ILE A 1 72 ? 7.959 1.936 -12.020 1.00 89.31 72 ILE A N 1
ATOM 579 C CA . ILE A 1 72 ? 8.493 0.929 -12.953 1.00 89.31 72 ILE A CA 1
ATOM 580 C C . ILE A 1 72 ? 8.291 1.348 -14.421 1.00 89.31 72 ILE A C 1
ATOM 582 O O . ILE A 1 72 ? 9.192 1.178 -15.255 1.00 89.31 72 ILE A O 1
ATOM 586 N N . ARG A 1 73 ? 7.109 1.891 -14.755 1.00 88.00 73 ARG A N 1
ATOM 587 C CA . ARG A 1 73 ? 6.763 2.346 -16.115 1.00 88.00 73 ARG A CA 1
ATOM 588 C C . ARG A 1 73 ? 7.546 3.590 -16.526 1.00 88.00 73 ARG A C 1
ATOM 590 O O . ARG A 1 73 ? 8.051 3.630 -17.646 1.00 88.00 73 ARG A O 1
ATOM 597 N N . GLU A 1 74 ? 7.649 4.578 -15.644 1.00 88.06 74 GLU A N 1
ATOM 598 C CA . GLU A 1 74 ? 8.382 5.827 -15.878 1.00 88.06 74 GLU A CA 1
ATOM 599 C C . GLU A 1 74 ? 9.878 5.560 -16.054 1.00 88.06 74 GLU A C 1
ATOM 601 O O . GLU A 1 74 ? 10.475 6.031 -17.022 1.00 88.06 74 GLU A O 1
ATOM 606 N N . SER A 1 75 ? 10.458 4.707 -15.205 1.00 84.94 75 SER A N 1
ATOM 607 C CA . SER A 1 75 ? 11.847 4.259 -15.334 1.00 84.94 75 SER A CA 1
ATOM 608 C C . SER A 1 75 ? 12.103 3.582 -16.692 1.00 84.94 75 SER A C 1
ATOM 610 O O . SER A 1 75 ? 13.049 3.933 -17.404 1.00 84.94 75 SER A O 1
ATOM 612 N N . ARG A 1 76 ? 11.189 2.705 -17.146 1.00 82.00 76 ARG A N 1
ATOM 613 C CA . ARG A 1 76 ? 11.278 2.082 -18.483 1.00 82.00 76 ARG A CA 1
ATOM 614 C C . ARG A 1 76 ? 11.204 3.106 -19.611 1.00 82.00 76 ARG A C 1
ATOM 616 O O . ARG A 1 76 ? 11.930 2.995 -20.602 1.00 82.00 76 ARG A O 1
ATOM 623 N N . ALA A 1 77 ? 10.289 4.067 -19.497 1.00 80.81 77 ALA A N 1
ATOM 624 C CA . ALA A 1 77 ? 10.104 5.112 -20.495 1.00 80.81 77 ALA A CA 1
ATOM 625 C C . ALA A 1 77 ? 11.355 5.994 -20.614 1.00 80.81 77 ALA A C 1
ATOM 627 O O . ALA A 1 77 ? 11.775 6.294 -21.732 1.00 80.81 77 ALA A O 1
ATOM 628 N N . ALA A 1 78 ? 11.994 6.327 -19.489 1.00 80.69 78 ALA A N 1
ATOM 629 C CA . ALA A 1 78 ? 13.223 7.111 -19.458 1.00 80.69 78 ALA A CA 1
ATOM 630 C C . ALA A 1 78 ? 14.373 6.404 -20.194 1.00 80.69 78 ALA A C 1
ATOM 632 O O . ALA A 1 78 ? 15.033 7.017 -21.031 1.00 80.69 78 ALA A O 1
ATOM 633 N N . ILE A 1 79 ? 14.560 5.100 -19.965 1.00 75.12 79 ILE A N 1
ATOM 634 C CA . ILE A 1 79 ? 15.583 4.297 -20.660 1.00 75.12 79 ILE A CA 1
ATOM 635 C C . ILE A 1 79 ? 15.327 4.233 -22.163 1.00 75.12 79 ILE A C 1
ATOM 637 O O . ILE A 1 79 ? 16.255 4.311 -22.966 1.00 75.12 79 ILE A O 1
ATOM 641 N N . ARG A 1 80 ? 14.061 4.100 -22.573 1.00 72.19 80 ARG A N 1
ATOM 642 C CA . ARG A 1 80 ? 13.715 4.125 -23.999 1.00 72.19 80 ARG A CA 1
ATOM 643 C C . ARG A 1 80 ? 14.025 5.483 -24.622 1.00 72.19 80 ARG A C 1
ATOM 645 O O . ARG A 1 80 ? 14.584 5.520 -25.712 1.00 72.19 80 ARG A O 1
ATOM 652 N N . ALA A 1 81 ? 13.703 6.580 -23.940 1.00 70.00 81 ALA A N 1
ATOM 653 C CA . ALA A 1 81 ? 13.984 7.926 -24.428 1.00 70.00 81 ALA A CA 1
ATOM 654 C C . ALA A 1 81 ? 15.495 8.190 -24.572 1.00 70.00 81 ALA A C 1
ATOM 656 O O . ALA A 1 81 ? 15.930 8.701 -25.603 1.00 70.00 81 ALA A O 1
ATOM 657 N N . THR A 1 82 ? 16.310 7.788 -23.590 1.00 66.44 82 THR A N 1
ATOM 658 C CA . THR A 1 82 ? 17.774 7.938 -23.657 1.00 66.44 82 THR A CA 1
ATOM 659 C C . THR A 1 82 ? 18.403 7.023 -24.707 1.00 66.44 82 THR A C 1
ATOM 661 O O . THR A 1 82 ? 19.276 7.464 -25.453 1.00 66.44 82 THR A O 1
ATOM 664 N N . GLY A 1 83 ? 17.913 5.787 -24.845 1.00 60.09 83 GLY A N 1
ATOM 665 C CA . GLY A 1 83 ? 18.359 4.853 -25.882 1.00 60.09 83 GLY A CA 1
ATOM 666 C C . GLY A 1 83 ? 18.065 5.331 -27.310 1.00 60.09 83 GLY A C 1
ATOM 667 O O . GLY A 1 83 ? 18.847 5.067 -28.221 1.00 60.09 83 GLY A O 1
ATOM 668 N N . VAL A 1 84 ? 16.981 6.091 -27.517 1.00 57.28 84 VAL A N 1
ATOM 669 C CA . VAL A 1 84 ? 16.678 6.737 -28.810 1.00 57.28 84 VAL A CA 1
ATOM 670 C C . VAL A 1 84 ? 17.682 7.850 -29.143 1.00 57.28 84 VAL A C 1
ATOM 672 O O . VAL A 1 84 ? 17.979 8.058 -30.318 1.00 57.28 84 VAL A O 1
ATOM 675 N N . ALA A 1 85 ? 18.226 8.541 -28.135 1.00 56.66 85 ALA A N 1
ATOM 676 C CA . ALA A 1 85 ? 19.180 9.635 -28.319 1.00 56.66 85 ALA A CA 1
ATOM 677 C C . ALA A 1 85 ? 20.647 9.171 -28.438 1.00 56.66 85 ALA A C 1
ATOM 679 O O . ALA A 1 85 ? 21.410 9.782 -29.182 1.00 56.66 85 ALA A O 1
ATOM 680 N N . GLY A 1 86 ? 21.045 8.117 -27.712 1.00 50.16 86 GLY A N 1
ATOM 681 C CA . GLY A 1 86 ? 22.451 7.706 -27.555 1.00 50.16 86 GLY A CA 1
ATOM 682 C C . GLY A 1 86 ? 22.886 6.424 -28.280 1.00 50.16 86 GLY A C 1
ATOM 683 O O . GLY A 1 86 ? 24.079 6.134 -28.310 1.00 50.16 86 GLY A O 1
ATOM 684 N N . GLY A 1 87 ? 21.962 5.657 -28.870 1.00 45.81 87 GLY A N 1
ATOM 685 C CA . GLY A 1 87 ? 22.267 4.338 -29.439 1.00 45.81 87 GLY A CA 1
ATOM 686 C C . GLY A 1 87 ? 22.241 3.199 -28.400 1.00 45.81 87 GLY A C 1
ATOM 687 O O . GLY A 1 87 ? 21.896 3.424 -27.239 1.00 45.81 87 GLY A O 1
ATOM 688 N N . PRO A 1 88 ? 22.520 1.946 -28.810 1.00 50.41 88 PRO A N 1
ATOM 689 C CA . PRO A 1 88 ? 22.257 0.755 -28.001 1.00 50.41 88 PRO A CA 1
ATOM 690 C C . PRO A 1 88 ? 23.178 0.657 -26.775 1.00 50.41 88 PRO A C 1
ATOM 692 O O . PRO A 1 88 ? 24.392 0.548 -26.922 1.00 50.41 88 PRO A O 1
ATOM 695 N N . ASP A 1 89 ? 22.595 0.598 -25.574 1.00 61.59 89 ASP A N 1
ATOM 696 C CA . ASP A 1 89 ? 23.322 0.341 -24.326 1.00 61.59 89 ASP A CA 1
ATOM 697 C C . ASP A 1 89 ? 22.630 -0.753 -23.493 1.00 61.59 89 ASP A C 1
ATOM 699 O O . ASP A 1 89 ? 21.665 -0.508 -22.766 1.00 61.59 89 ASP A O 1
ATOM 703 N N . HIS A 1 90 ? 23.146 -1.984 -23.577 1.00 64.56 90 HIS A N 1
ATOM 704 C CA . HIS A 1 90 ? 22.719 -3.115 -22.736 1.00 64.56 90 HIS A CA 1
ATOM 705 C C . HIS A 1 90 ? 22.888 -2.826 -21.246 1.00 64.56 90 HIS A C 1
ATOM 707 O O . HIS A 1 90 ? 22.113 -3.305 -20.418 1.00 64.56 90 HIS A O 1
ATOM 713 N N . THR A 1 91 ? 23.874 -2.005 -20.884 1.00 68.94 91 THR A N 1
ATOM 714 C CA . THR A 1 91 ? 24.134 -1.684 -19.482 1.00 68.94 91 THR A CA 1
ATOM 715 C C . THR A 1 91 ? 23.031 -0.809 -18.886 1.00 68.94 91 THR A C 1
ATOM 717 O O . THR A 1 91 ? 22.811 -0.865 -17.677 1.00 68.94 91 THR A O 1
ATOM 720 N N . ALA A 1 92 ? 22.264 -0.080 -19.707 1.00 69.56 92 ALA A N 1
ATOM 721 C CA . ALA A 1 92 ? 21.069 0.632 -19.262 1.00 69.56 92 ALA A CA 1
ATOM 722 C C . ALA A 1 92 ? 19.936 -0.330 -18.856 1.00 69.56 92 ALA A C 1
ATOM 724 O O . ALA A 1 92 ? 19.248 -0.069 -17.872 1.00 69.56 92 ALA A O 1
ATOM 725 N N . GLN A 1 93 ? 19.781 -1.468 -19.549 1.00 73.56 93 GLN A N 1
ATOM 726 C CA . GLN A 1 93 ? 18.808 -2.507 -19.175 1.00 73.56 93 GLN A CA 1
ATOM 727 C C . GLN A 1 93 ? 19.236 -3.270 -17.917 1.00 73.56 93 GLN A C 1
ATOM 729 O O . GLN A 1 93 ? 18.401 -3.597 -17.081 1.00 73.56 93 GLN A O 1
ATOM 734 N N . ASN A 1 94 ? 20.537 -3.487 -17.718 1.00 75.19 94 ASN A N 1
ATOM 735 C CA . ASN A 1 94 ? 21.032 -4.069 -16.466 1.00 75.19 94 ASN A CA 1
ATOM 736 C C . ASN A 1 94 ? 20.818 -3.118 -15.279 1.00 75.19 94 ASN A C 1
ATOM 738 O O . ASN A 1 94 ? 20.370 -3.543 -14.218 1.00 75.19 94 ASN A O 1
ATOM 742 N N . ARG A 1 95 ? 21.073 -1.816 -15.468 1.00 81.94 95 ARG A N 1
ATOM 743 C CA . ARG A 1 95 ? 20.767 -0.785 -14.462 1.00 81.94 95 ARG A CA 1
ATOM 744 C C . ARG A 1 95 ? 19.270 -0.719 -14.149 1.00 81.94 95 ARG A C 1
ATOM 746 O O . ARG A 1 95 ? 18.899 -0.572 -12.990 1.00 81.94 95 ARG A O 1
ATOM 753 N N . TYR A 1 96 ? 18.417 -0.874 -15.160 1.00 84.31 96 TYR A N 1
ATOM 754 C CA . TYR A 1 96 ? 16.969 -0.981 -14.979 1.00 84.31 96 TYR A CA 1
ATOM 755 C C . TYR A 1 96 ? 16.564 -2.184 -14.139 1.00 84.31 96 TYR A C 1
ATOM 757 O O . TYR A 1 96 ? 15.761 -2.038 -13.222 1.00 84.31 96 TYR A O 1
ATOM 765 N N . ALA A 1 97 ? 17.120 -3.356 -14.455 1.00 84.44 97 ALA A N 1
ATOM 766 C CA . ALA A 1 97 ? 16.840 -4.593 -13.743 1.00 84.44 97 ALA A CA 1
ATOM 767 C C . ALA A 1 97 ? 17.205 -4.467 -12.262 1.00 84.44 97 ALA A C 1
ATOM 769 O O . ALA A 1 97 ? 16.358 -4.713 -11.410 1.00 84.44 97 ALA A O 1
ATOM 770 N N . ALA A 1 98 ? 18.410 -3.970 -11.966 1.00 87.25 98 ALA A N 1
ATOM 771 C CA . ALA A 1 98 ? 18.844 -3.709 -10.596 1.00 87.25 98 ALA A CA 1
ATOM 772 C C . ALA A 1 98 ? 17.935 -2.692 -9.877 1.00 87.25 98 ALA A C 1
ATOM 774 O O . ALA A 1 98 ? 17.589 -2.876 -8.714 1.00 87.25 98 ALA A O 1
ATOM 775 N N . GLY A 1 99 ? 17.503 -1.633 -10.572 1.00 89.44 99 GLY A N 1
ATOM 776 C CA . GLY A 1 99 ? 16.570 -0.651 -10.014 1.00 89.44 99 GLY A CA 1
ATOM 777 C C . GLY A 1 99 ? 15.189 -1.239 -9.709 1.00 89.44 99 GLY A C 1
ATOM 778 O O . GLY A 1 99 ? 14.623 -0.961 -8.656 1.00 89.44 99 GLY A O 1
ATOM 779 N N . GLN A 1 100 ? 14.649 -2.077 -10.597 1.00 92.00 100 GLN A N 1
ATOM 780 C CA . GLN A 1 100 ? 13.399 -2.791 -10.337 1.00 92.00 100 GLN A CA 1
ATOM 781 C C . GLN A 1 100 ? 13.516 -3.748 -9.150 1.00 92.00 100 GLN A C 1
ATOM 783 O O . GLN A 1 100 ? 12.601 -3.815 -8.335 1.00 92.00 100 GLN A O 1
ATOM 788 N N . GLU A 1 101 ? 14.620 -4.485 -9.053 1.00 91.56 101 GLU A N 1
ATOM 789 C CA . GLU A 1 101 ? 14.866 -5.397 -7.939 1.00 91.56 101 GLU A CA 1
ATOM 790 C C . GLU A 1 101 ? 14.916 -4.644 -6.604 1.00 91.56 101 GLU A C 1
ATOM 792 O O . GLU A 1 101 ? 14.254 -5.055 -5.653 1.00 91.56 101 GLU A O 1
ATOM 797 N N . ALA A 1 102 ? 15.588 -3.490 -6.559 1.00 93.00 102 ALA A N 1
ATOM 798 C CA . ALA A 1 102 ? 15.595 -2.622 -5.384 1.00 93.00 102 ALA A CA 1
ATOM 799 C C . ALA A 1 102 ? 14.182 -2.137 -5.004 1.00 93.00 102 ALA A C 1
ATOM 801 O O . ALA A 1 102 ? 13.803 -2.209 -3.839 1.00 93.00 102 ALA A O 1
ATOM 802 N N . ILE A 1 103 ? 13.369 -1.712 -5.981 1.00 93.12 103 ILE A N 1
ATOM 803 C CA . ILE A 1 103 ? 11.969 -1.314 -5.748 1.00 93.12 103 ILE A CA 1
ATOM 804 C C . ILE A 1 103 ? 11.147 -2.478 -5.172 1.00 93.12 103 ILE A C 1
ATOM 806 O O . ILE A 1 103 ? 10.337 -2.277 -4.267 1.00 93.12 103 ILE A O 1
ATOM 810 N N . LEU A 1 104 ? 11.333 -3.695 -5.693 1.00 92.94 104 LEU A N 1
ATOM 811 C CA . LEU A 1 104 ? 10.645 -4.886 -5.191 1.00 92.94 104 LEU A CA 1
ATOM 812 C C . LEU A 1 104 ? 11.066 -5.220 -3.761 1.00 92.94 104 LEU A C 1
ATOM 814 O O . LEU A 1 104 ? 10.212 -5.591 -2.959 1.00 92.94 104 LEU A O 1
ATOM 818 N N . GLU A 1 105 ? 12.348 -5.082 -3.437 1.00 94.69 105 GLU A N 1
ATOM 819 C CA . GLU A 1 105 ? 12.850 -5.329 -2.088 1.00 94.69 105 GLU A CA 1
ATOM 820 C C . GLU A 1 105 ? 12.311 -4.303 -1.085 1.00 94.69 105 GLU A C 1
ATOM 822 O O . GLU A 1 105 ? 11.792 -4.683 -0.037 1.00 94.69 105 GLU A O 1
ATOM 827 N N . GLU A 1 106 ? 12.305 -3.016 -1.445 1.00 94.25 106 GLU A N 1
ATOM 828 C CA . GLU A 1 106 ? 11.660 -1.973 -0.636 1.00 94.25 106 GLU A CA 1
ATOM 829 C C . GLU A 1 106 ? 10.170 -2.271 -0.398 1.00 94.25 106 GLU A C 1
ATOM 831 O O . GLU A 1 106 ? 9.655 -2.064 0.702 1.00 94.25 106 GLU A O 1
ATOM 836 N N . ALA A 1 107 ? 9.465 -2.769 -1.417 1.00 95.06 107 ALA A N 1
ATOM 837 C CA . ALA A 1 107 ? 8.053 -3.123 -1.309 1.00 95.06 107 ALA A CA 1
ATOM 838 C C . ALA A 1 107 ? 7.816 -4.364 -0.427 1.00 95.06 107 ALA A C 1
ATOM 840 O O . ALA A 1 107 ? 6.836 -4.396 0.320 1.00 95.06 107 ALA A O 1
ATOM 841 N N . ARG A 1 108 ? 8.710 -5.364 -0.467 1.00 95.31 108 ARG A N 1
ATOM 842 C CA . ARG A 1 108 ? 8.670 -6.530 0.437 1.00 95.31 108 ARG A CA 1
ATOM 843 C C . ARG A 1 108 ? 8.854 -6.115 1.886 1.00 95.31 108 ARG A C 1
ATOM 845 O O . ARG A 1 108 ? 8.091 -6.562 2.738 1.00 95.31 108 ARG A O 1
ATOM 852 N N . GLU A 1 109 ? 9.829 -5.254 2.148 1.00 96.38 109 GLU A N 1
ATOM 853 C CA . GLU A 1 109 ? 10.089 -4.761 3.495 1.00 96.38 109 GLU A CA 1
ATOM 854 C C . GLU A 1 109 ? 8.900 -3.955 4.032 1.00 96.38 109 GLU A C 1
ATOM 856 O O . GLU A 1 109 ? 8.452 -4.189 5.153 1.00 96.38 109 GLU A O 1
ATOM 861 N N . LEU A 1 110 ? 8.303 -3.091 3.204 1.00 96.56 110 LEU A N 1
ATOM 862 C CA . LEU A 1 110 ? 7.082 -2.374 3.573 1.00 96.56 110 LEU A CA 1
ATOM 863 C C . LEU A 1 110 ? 5.918 -3.330 3.883 1.00 96.56 110 LEU A C 1
ATOM 865 O O . LEU A 1 110 ? 5.217 -3.143 4.876 1.00 96.56 110 LEU A O 1
ATOM 869 N N . ALA A 1 111 ? 5.710 -4.362 3.060 1.00 96.44 111 ALA A N 1
ATOM 870 C CA . ALA A 1 111 ? 4.662 -5.356 3.292 1.00 96.44 111 ALA A CA 1
ATOM 871 C C . ALA A 1 111 ? 4.885 -6.121 4.609 1.00 96.44 111 ALA A C 1
ATOM 873 O O . ALA A 1 111 ? 3.935 -6.364 5.352 1.00 96.44 111 ALA A O 1
ATOM 874 N N . ARG A 1 112 ? 6.143 -6.454 4.931 1.00 96.69 112 ARG A N 1
ATOM 875 C CA . ARG A 1 112 ? 6.524 -7.089 6.200 1.00 96.69 112 ARG A CA 1
ATOM 876 C C . ARG A 1 112 ? 6.195 -6.190 7.394 1.00 96.69 112 ARG A C 1
ATOM 878 O O . ARG A 1 112 ? 5.535 -6.643 8.323 1.00 96.69 112 ARG A O 1
ATOM 885 N N . GLN A 1 113 ? 6.601 -4.923 7.348 1.00 97.31 113 GLN A N 1
ATOM 886 C CA . GLN A 1 113 ? 6.334 -3.950 8.415 1.00 97.31 113 GLN A CA 1
ATOM 887 C C . GLN A 1 113 ? 4.827 -3.732 8.621 1.00 97.31 113 GLN A C 1
ATOM 889 O O . GLN A 1 113 ? 4.343 -3.679 9.749 1.00 97.31 113 GLN A O 1
ATOM 894 N N . LEU A 1 114 ? 4.049 -3.679 7.536 1.00 96.69 114 LEU A N 1
ATOM 895 C CA . LEU A 1 114 ? 2.593 -3.592 7.634 1.00 96.69 114 LEU A CA 1
ATOM 896 C C . LEU A 1 114 ? 1.958 -4.830 8.252 1.00 96.69 114 LEU A C 1
ATOM 898 O O . LEU A 1 114 ? 1.023 -4.683 9.037 1.00 96.69 114 LEU A O 1
ATOM 902 N N . GLN A 1 115 ? 2.455 -6.021 7.921 1.00 96.38 115 GLN A N 1
ATOM 903 C CA . GLN A 1 115 ? 1.977 -7.258 8.526 1.00 96.38 115 GLN A CA 1
ATOM 904 C C . GLN A 1 115 ? 2.225 -7.269 10.040 1.00 96.38 115 GLN A C 1
ATOM 906 O O . GLN A 1 115 ? 1.378 -7.742 10.794 1.00 96.38 115 GLN A O 1
ATOM 911 N N . GLU A 1 116 ? 3.353 -6.728 10.502 1.00 97.44 116 GLU A N 1
ATOM 912 C CA . GLU A 1 116 ? 3.641 -6.583 11.933 1.00 97.44 116 GLU A CA 1
ATOM 913 C C . GLU A 1 116 ? 2.642 -5.646 12.614 1.00 97.44 116 GLU A C 1
ATOM 915 O O . GLU A 1 116 ? 2.060 -6.016 13.635 1.00 97.44 116 GLU A O 1
ATOM 920 N N . LEU A 1 117 ? 2.349 -4.495 12.002 1.00 97.50 117 LEU A N 1
ATOM 921 C CA . LEU A 1 117 ? 1.321 -3.576 12.498 1.00 97.50 117 LEU A CA 1
ATOM 922 C C . LEU A 1 117 ? -0.082 -4.201 12.477 1.00 97.50 117 LEU A C 1
ATOM 924 O O . LEU A 1 117 ? -0.877 -3.959 13.383 1.00 97.50 117 LEU A O 1
ATOM 928 N N . ASP A 1 118 ? -0.415 -5.008 11.466 1.00 96.94 118 ASP A N 1
ATOM 929 C CA . ASP A 1 118 ? -1.689 -5.736 11.393 1.00 96.94 118 ASP A CA 1
ATOM 930 C C . ASP A 1 118 ? -1.818 -6.791 12.501 1.00 96.94 118 ASP A C 1
ATOM 932 O O . ASP A 1 118 ? -2.902 -6.966 13.072 1.00 96.94 118 ASP A O 1
ATOM 936 N N . ASN A 1 119 ? -0.720 -7.477 12.820 1.00 97.69 119 ASN A N 1
ATOM 937 C CA . ASN A 1 119 ? -0.667 -8.463 13.894 1.00 97.69 119 ASN A CA 1
ATOM 938 C C . ASN A 1 119 ? -0.836 -7.792 15.262 1.00 97.69 119 ASN A C 1
ATOM 940 O O . ASN A 1 119 ? -1.672 -8.233 16.050 1.00 97.69 119 ASN A O 1
ATOM 944 N N . ASP A 1 120 ? -0.102 -6.706 15.510 1.00 97.25 120 ASP A N 1
ATOM 945 C CA . ASP A 1 120 ? -0.213 -5.913 16.736 1.00 97.25 120 ASP A CA 1
ATOM 946 C C . ASP A 1 120 ? -1.635 -5.361 16.932 1.00 97.25 120 ASP A C 1
ATOM 948 O O . ASP A 1 120 ? -2.250 -5.529 17.988 1.00 97.25 120 ASP A O 1
ATOM 952 N N . TRP A 1 121 ? -2.222 -4.798 15.875 1.00 97.69 121 TRP A N 1
ATOM 953 C CA . TRP A 1 121 ? -3.611 -4.344 15.884 1.00 97.69 121 TRP A CA 1
ATOM 954 C C . TRP A 1 121 ? -4.591 -5.468 16.241 1.00 97.69 121 TRP A C 1
ATOM 956 O O . TRP A 1 121 ? -5.498 -5.288 17.059 1.00 97.69 121 TRP A O 1
ATOM 966 N N . SER A 1 122 ? -4.418 -6.639 15.626 1.00 97.62 122 SER A N 1
ATOM 967 C CA . SER A 1 122 ? -5.289 -7.796 15.847 1.00 97.62 122 SER A CA 1
ATOM 968 C C . SER A 1 122 ? -5.207 -8.303 17.285 1.00 97.62 122 SER A C 1
ATOM 970 O O . SER A 1 122 ? -6.236 -8.650 17.873 1.00 97.62 122 SER A O 1
ATOM 972 N N . GLU A 1 123 ? -4.008 -8.310 17.862 1.00 98.25 123 GLU A N 1
ATOM 973 C CA . GLU A 1 123 ? -3.775 -8.714 19.245 1.00 98.25 123 GLU A CA 1
ATOM 974 C C . GLU A 1 123 ? -4.394 -7.722 20.238 1.00 98.25 123 GLU A C 1
ATOM 976 O O . GLU A 1 123 ? -5.162 -8.124 21.116 1.00 98.25 123 GLU A O 1
ATOM 981 N N . ASN A 1 124 ? -4.177 -6.419 20.045 1.00 97.88 124 ASN A N 1
ATOM 982 C CA . ASN A 1 124 ? -4.796 -5.385 20.874 1.00 97.88 124 ASN A CA 1
ATOM 983 C C . ASN A 1 124 ? -6.329 -5.440 20.811 1.00 97.88 124 ASN A C 1
ATOM 985 O O . ASN A 1 124 ? -7.005 -5.425 21.841 1.00 97.88 124 ASN A O 1
ATOM 989 N N . LEU A 1 125 ? -6.907 -5.606 19.617 1.00 96.94 125 LEU A N 1
ATOM 990 C CA . LEU A 1 125 ? -8.352 -5.788 19.478 1.00 96.94 125 LEU A CA 1
ATOM 991 C C . LEU A 1 125 ? -8.870 -7.046 20.180 1.00 96.94 125 LEU A C 1
ATOM 993 O O . LEU A 1 125 ? -9.988 -7.035 20.706 1.00 96.94 125 LEU A O 1
ATOM 997 N N . ARG A 1 126 ? -8.103 -8.142 20.168 1.00 97.56 126 ARG A N 1
ATOM 998 C CA . ARG A 1 126 ? -8.460 -9.383 20.865 1.00 97.56 126 ARG A CA 1
ATOM 999 C C . ARG A 1 126 ? -8.540 -9.147 22.372 1.00 97.56 126 ARG A C 1
ATOM 1001 O O . ARG A 1 126 ? -9.515 -9.581 22.987 1.00 97.56 126 ARG A O 1
ATOM 1008 N N . ILE A 1 127 ? -7.564 -8.437 22.938 1.00 96.88 127 ILE A N 1
ATOM 1009 C CA . ILE A 1 127 ? -7.528 -8.061 24.358 1.00 96.88 127 ILE A CA 1
ATOM 1010 C C . ILE A 1 127 ? -8.725 -7.165 24.703 1.00 96.88 127 ILE A C 1
ATOM 1012 O O . ILE A 1 127 ? -9.513 -7.515 25.582 1.00 96.88 127 ILE A O 1
ATOM 1016 N N . ILE A 1 128 ? -8.937 -6.083 23.944 1.00 96.00 128 ILE A N 1
ATOM 1017 C CA . ILE A 1 128 ? -10.039 -5.130 24.156 1.00 96.00 128 ILE A CA 1
ATOM 1018 C C . ILE A 1 128 ? -11.411 -5.816 24.122 1.00 96.00 128 ILE A C 1
ATOM 1020 O O . ILE A 1 128 ? -12.251 -5.600 24.997 1.00 96.00 128 ILE A O 1
ATOM 1024 N N . ARG A 1 129 ? -11.646 -6.701 23.145 1.00 95.44 129 ARG A N 1
ATOM 1025 C CA . ARG A 1 129 ? -12.884 -7.500 23.081 1.00 95.44 129 ARG A CA 1
ATOM 1026 C C . ARG A 1 129 ? -13.030 -8.447 24.271 1.00 95.44 129 ARG A C 1
ATOM 1028 O O . ARG A 1 129 ? -14.152 -8.724 24.693 1.00 95.44 129 ARG A O 1
ATOM 1035 N N . GLY A 1 130 ? -11.915 -8.938 24.810 1.00 96.06 130 GLY A N 1
ATOM 1036 C CA . GLY A 1 130 ? -11.873 -9.784 26.000 1.00 96.06 130 GLY A CA 1
ATOM 1037 C C . GLY A 1 130 ? -12.422 -9.094 27.248 1.00 96.06 130 GLY A C 1
ATOM 1038 O O . GLY A 1 130 ? -13.092 -9.749 28.045 1.00 96.06 130 GLY A O 1
ATOM 1039 N N . PHE A 1 131 ? -12.230 -7.778 27.381 1.00 94.19 131 PHE A N 1
ATOM 1040 C CA . PHE A 1 131 ? -12.757 -7.010 28.512 1.00 94.19 131 PHE A CA 1
ATOM 1041 C C . PHE A 1 131 ? -14.282 -6.885 28.515 1.00 94.19 131 PHE A C 1
ATOM 1043 O O . PHE A 1 131 ? -14.878 -6.734 29.578 1.00 94.19 131 PHE A O 1
ATOM 1050 N N . ARG A 1 132 ? -14.930 -6.957 27.341 1.00 93.00 132 ARG A N 1
ATOM 1051 C CA . ARG A 1 132 ? -16.395 -6.836 27.168 1.00 93.00 132 ARG A CA 1
ATOM 1052 C C . ARG A 1 132 ? -17.013 -5.544 27.730 1.00 93.00 132 ARG A C 1
ATOM 1054 O O . ARG A 1 132 ? -18.223 -5.490 27.931 1.00 93.00 132 ARG A O 1
ATOM 1061 N N . THR A 1 133 ? -16.213 -4.506 27.961 1.00 94.62 133 THR A N 1
ATOM 1062 C CA . THR A 1 133 ? -16.689 -3.206 28.464 1.00 94.62 133 THR A CA 1
ATOM 1063 C C . THR A 1 133 ? -17.081 -2.252 27.338 1.00 94.62 133 THR A C 1
ATOM 1065 O O . THR A 1 133 ? -17.989 -1.444 27.502 1.00 94.62 133 THR A O 1
ATOM 1068 N N . ILE A 1 134 ? -16.415 -2.344 26.182 1.00 93.94 134 ILE A N 1
ATOM 1069 C CA . ILE A 1 134 ? -16.658 -1.466 25.035 1.00 93.94 134 ILE A CA 1
ATOM 1070 C C . ILE A 1 134 ? -17.698 -2.114 24.111 1.00 93.94 134 ILE A C 1
ATOM 1072 O O . ILE A 1 134 ? -17.501 -3.252 23.677 1.00 93.94 134 ILE A O 1
ATOM 1076 N N . PRO A 1 135 ? -18.786 -1.411 23.746 1.00 93.69 135 PRO A N 1
ATOM 1077 C CA . PRO A 1 135 ? -19.772 -1.935 22.808 1.00 93.69 135 PRO A CA 1
ATOM 1078 C C . PRO A 1 135 ? -19.176 -2.218 21.422 1.00 93.69 135 PRO A C 1
ATOM 1080 O O . PRO A 1 135 ? -18.474 -1.381 20.849 1.00 93.69 135 PRO A O 1
ATOM 1083 N N . ASP A 1 136 ? -19.572 -3.335 20.806 1.00 93.69 136 ASP A N 1
ATOM 1084 C CA . ASP A 1 136 ? -19.113 -3.748 19.468 1.00 93.69 136 ASP A CA 1
ATOM 1085 C C . ASP A 1 136 ? -19.287 -2.670 18.388 1.00 93.69 136 ASP A C 1
ATOM 1087 O O . ASP A 1 136 ? -18.496 -2.579 17.446 1.00 93.69 136 ASP A O 1
ATOM 1091 N N . VAL A 1 137 ? -20.327 -1.839 18.503 1.00 94.94 137 VAL A N 1
ATOM 1092 C CA . VAL A 1 137 ? -20.585 -0.744 17.556 1.00 94.94 137 VAL A CA 1
ATOM 1093 C C . VAL A 1 137 ? -19.446 0.281 17.574 1.00 94.94 137 VAL A C 1
ATOM 1095 O O . VAL A 1 137 ? -19.042 0.742 16.504 1.00 94.94 137 VAL A O 1
ATOM 1098 N N . ARG A 1 138 ? -18.882 0.588 18.753 1.00 94.38 138 ARG A N 1
ATOM 1099 C CA . ARG A 1 138 ? -17.718 1.477 18.881 1.00 94.38 138 ARG A CA 1
ATOM 1100 C C . ARG A 1 138 ? -16.462 0.815 18.332 1.00 94.38 138 ARG A C 1
ATOM 1102 O O . ARG A 1 138 ? -15.804 1.409 17.484 1.00 94.38 138 ARG A O 1
ATOM 1109 N N . ILE A 1 139 ? -16.205 -0.449 18.675 1.00 95.94 139 ILE A N 1
ATOM 1110 C CA . ILE A 1 139 ? -15.060 -1.217 18.145 1.00 95.94 139 ILE A CA 1
ATOM 1111 C C . ILE A 1 139 ? -15.066 -1.227 16.607 1.00 95.94 139 ILE A C 1
ATOM 1113 O O . ILE A 1 139 ? -14.043 -0.990 15.964 1.00 95.94 139 ILE A O 1
ATOM 1117 N N . ARG A 1 140 ? -16.234 -1.428 15.982 1.00 96.94 140 ARG A N 1
ATOM 1118 C CA . ARG A 1 140 ? -16.381 -1.354 14.516 1.00 96.94 140 ARG A CA 1
ATOM 1119 C C . ARG A 1 140 ? -16.047 0.028 13.949 1.00 96.94 140 ARG A C 1
ATOM 1121 O O . ARG A 1 140 ? -15.607 0.098 12.803 1.00 96.94 140 ARG A O 1
ATOM 1128 N N . SER A 1 141 ? -16.269 1.108 14.698 1.00 97.19 141 SER A N 1
ATOM 1129 C CA . SER A 1 141 ? -15.881 2.466 14.296 1.00 97.19 141 SER A CA 1
ATOM 1130 C C . SER A 1 141 ? -14.358 2.611 14.239 1.00 97.19 141 SER A C 1
ATOM 1132 O O . SER A 1 141 ? -13.824 3.044 13.217 1.00 97.19 141 SER A O 1
ATOM 1134 N N . TYR A 1 142 ? -13.654 2.155 15.279 1.00 97.56 142 TYR A N 1
ATOM 1135 C CA . TYR A 1 142 ? -12.188 2.170 15.330 1.00 97.56 142 TYR A CA 1
ATOM 1136 C C . TYR A 1 142 ? -11.558 1.319 14.225 1.00 97.56 142 TYR A C 1
ATOM 1138 O O . TYR A 1 142 ? -10.678 1.796 13.513 1.00 97.56 142 TYR A O 1
ATOM 1146 N N . ILE A 1 143 ? -12.093 0.116 13.977 1.00 97.81 143 ILE A N 1
ATOM 1147 C CA . ILE A 1 143 ? -11.669 -0.736 12.851 1.00 97.81 143 ILE A CA 1
ATOM 1148 C C . ILE A 1 143 ? -11.777 0.010 11.518 1.00 97.81 143 ILE A C 1
ATOM 1150 O O . ILE A 1 143 ? -10.844 -0.020 10.718 1.00 97.81 143 ILE A O 1
ATOM 1154 N N . ARG A 1 144 ? -12.887 0.717 11.270 1.00 97.62 144 ARG A N 1
ATOM 1155 C CA . ARG A 1 144 ? -13.057 1.492 10.030 1.00 97.62 144 ARG A CA 1
ATOM 1156 C C . ARG A 1 144 ? -12.093 2.673 9.943 1.00 97.62 144 ARG A C 1
ATOM 1158 O O . ARG A 1 144 ? -11.593 2.939 8.854 1.00 97.62 144 ARG A O 1
ATOM 1165 N N . ARG A 1 145 ? -11.844 3.389 11.047 1.00 97.19 145 ARG A N 1
ATOM 1166 C CA . ARG A 1 145 ? -10.864 4.492 11.095 1.00 97.19 145 ARG A CA 1
ATOM 1167 C C . ARG A 1 145 ? -9.468 3.985 10.737 1.00 97.19 145 ARG A C 1
ATOM 1169 O O . ARG A 1 145 ? -8.864 4.502 9.800 1.00 97.19 145 ARG A O 1
ATOM 1176 N N . ARG A 1 146 ? -9.025 2.915 11.401 1.00 97.50 146 ARG A N 1
ATOM 1177 C CA . ARG A 1 146 ? -7.731 2.273 11.156 1.00 97.50 146 ARG A CA 1
ATOM 1178 C C . ARG A 1 146 ? -7.610 1.764 9.721 1.00 97.50 146 ARG A C 1
ATOM 1180 O O . ARG A 1 146 ? -6.594 2.009 9.081 1.00 97.50 146 ARG A O 1
ATOM 1187 N N . GLN A 1 147 ? -8.647 1.111 9.187 1.00 96.69 147 GLN A N 1
ATOM 1188 C CA . GLN A 1 147 ? -8.628 0.613 7.808 1.00 96.69 147 GLN A CA 1
ATOM 1189 C C . GLN A 1 147 ? -8.484 1.748 6.790 1.00 96.69 147 GLN A C 1
ATOM 1191 O O . GLN A 1 147 ? -7.661 1.649 5.892 1.00 96.69 147 GLN A O 1
ATOM 1196 N N . ARG A 1 148 ? -9.206 2.863 6.959 1.00 96.44 148 ARG A N 1
ATOM 1197 C CA . ARG A 1 148 ? -9.056 4.028 6.069 1.00 96.44 148 ARG A CA 1
ATOM 1198 C C . ARG A 1 148 ? -7.645 4.608 6.106 1.00 96.44 148 ARG A C 1
ATOM 1200 O O . ARG A 1 148 ? -7.123 4.985 5.063 1.00 96.44 148 ARG A O 1
ATOM 1207 N N . ALA A 1 149 ? -7.043 4.687 7.294 1.00 96.75 149 ALA A N 1
ATOM 1208 C CA . ALA A 1 149 ? -5.665 5.143 7.438 1.00 96.75 149 ALA A CA 1
ATOM 1209 C C . ALA A 1 149 ? -4.689 4.188 6.734 1.00 96.75 149 ALA A C 1
ATOM 1211 O O . ALA A 1 149 ? -3.799 4.647 6.023 1.00 96.75 149 ALA A O 1
ATOM 1212 N N . ARG A 1 150 ? -4.909 2.872 6.859 1.00 96.12 150 ARG A N 1
ATOM 1213 C CA . ARG A 1 150 ? -4.138 1.851 6.142 1.00 96.12 150 ARG A CA 1
ATOM 1214 C C . ARG A 1 150 ? -4.277 1.993 4.627 1.00 96.12 150 ARG A C 1
ATOM 1216 O O . ARG A 1 150 ? -3.273 1.991 3.930 1.00 96.12 150 ARG A O 1
ATOM 1223 N N . ASP A 1 151 ? -5.496 2.132 4.117 1.00 95.06 151 ASP A N 1
ATOM 1224 C CA . ASP A 1 151 ? -5.760 2.205 2.674 1.00 95.06 151 ASP A CA 1
ATOM 1225 C C . ASP A 1 151 ? -5.125 3.451 2.028 1.00 95.06 151 ASP A C 1
ATOM 1227 O O . ASP A 1 151 ? -4.747 3.426 0.856 1.00 95.06 151 ASP A O 1
ATOM 1231 N N . ALA A 1 152 ? -4.987 4.539 2.793 1.00 94.19 152 ALA A N 1
ATOM 1232 C CA . ALA A 1 152 ? -4.345 5.782 2.365 1.00 94.19 152 ALA A CA 1
ATOM 1233 C C . ALA A 1 152 ? -2.815 5.791 2.550 1.00 94.19 152 ALA A C 1
ATOM 1235 O O . ALA A 1 152 ? -2.149 6.735 2.116 1.00 94.19 152 ALA A O 1
ATOM 1236 N N . MET A 1 153 ? -2.256 4.778 3.212 1.00 95.06 153 MET A N 1
ATOM 1237 C CA . MET A 1 153 ? -0.842 4.721 3.561 1.00 95.06 153 MET A CA 1
ATOM 1238 C C . MET A 1 153 ? 0.027 4.468 2.320 1.00 95.06 153 MET A C 1
ATOM 1240 O O . MET A 1 153 ? -0.313 3.699 1.421 1.00 95.06 153 MET A O 1
ATOM 1244 N N . THR A 1 154 ? 1.181 5.126 2.291 1.00 93.50 154 THR A N 1
ATOM 1245 C CA . THR A 1 154 ? 2.260 4.913 1.321 1.00 93.50 154 THR A CA 1
ATOM 1246 C C . THR A 1 154 ? 3.560 4.657 2.066 1.00 93.50 154 THR A C 1
ATOM 1248 O O . THR A 1 154 ? 3.676 5.028 3.234 1.00 93.50 154 THR A O 1
ATOM 1251 N N . ARG A 1 155 ? 4.599 4.164 1.379 1.00 92.56 155 ARG A N 1
ATOM 1252 C CA . ARG A 1 155 ? 5.923 3.954 2.000 1.00 92.56 155 ARG A CA 1
ATOM 1253 C C . ARG A 1 155 ? 6.416 5.148 2.832 1.00 92.56 155 ARG A C 1
ATOM 1255 O O . ARG A 1 155 ? 7.059 4.968 3.855 1.00 92.56 155 ARG A O 1
ATOM 1262 N N . ARG A 1 156 ? 6.126 6.376 2.389 1.00 92.50 156 ARG A N 1
ATOM 1263 C CA . ARG A 1 156 ? 6.583 7.623 3.032 1.00 92.50 156 ARG A CA 1
ATOM 1264 C C . ARG A 1 156 ? 5.793 8.011 4.278 1.00 92.50 156 ARG A C 1
ATOM 1266 O O . ARG A 1 156 ? 6.218 8.900 5.000 1.00 92.50 156 ARG A O 1
ATOM 1273 N N . THR A 1 157 ? 4.629 7.411 4.482 1.00 95.69 157 THR A N 1
ATOM 1274 C CA . THR A 1 157 ? 3.702 7.739 5.570 1.00 95.69 157 THR A CA 1
ATOM 1275 C C . THR A 1 157 ? 3.483 6.540 6.487 1.00 95.69 157 THR A C 1
ATOM 1277 O O . THR A 1 157 ? 2.469 6.489 7.180 1.00 95.69 157 THR A O 1
ATOM 1280 N N . LEU A 1 158 ? 4.392 5.560 6.460 1.00 96.00 158 LEU A N 1
ATOM 1281 C CA . LEU A 1 158 ? 4.317 4.379 7.311 1.00 96.00 158 LEU A CA 1
ATOM 1282 C C . LEU A 1 158 ? 4.373 4.766 8.791 1.00 96.00 158 LEU A C 1
ATOM 1284 O O . LEU A 1 158 ? 3.501 4.352 9.546 1.00 96.00 158 LEU A O 1
ATOM 1288 N N . ASP A 1 159 ? 5.330 5.611 9.176 1.00 96.62 159 ASP A N 1
ATOM 1289 C CA . ASP A 1 159 ? 5.484 6.063 10.564 1.00 96.62 159 ASP A CA 1
ATOM 1290 C C . ASP A 1 159 ? 4.222 6.787 11.045 1.00 96.62 159 ASP A C 1
ATOM 1292 O O . ASP A 1 159 ? 3.656 6.450 12.077 1.00 96.62 159 ASP A O 1
ATOM 1296 N N . THR A 1 160 ? 3.679 7.692 10.225 1.00 97.12 160 THR A N 1
ATOM 1297 C CA . THR A 1 160 ? 2.414 8.381 10.526 1.00 97.12 160 THR A CA 1
ATOM 1298 C C . THR A 1 160 ? 1.240 7.411 10.682 1.00 97.12 160 THR A C 1
ATOM 1300 O O . THR A 1 160 ? 0.355 7.634 11.506 1.00 97.12 160 THR A O 1
ATOM 1303 N N . PHE A 1 161 ? 1.198 6.339 9.887 1.00 97.75 161 PHE A N 1
ATOM 1304 C CA . PHE A 1 161 ? 0.184 5.299 10.032 1.00 97.75 161 PHE A CA 1
ATOM 1305 C C . PHE A 1 161 ? 0.372 4.500 11.329 1.00 97.75 161 PHE A C 1
ATOM 1307 O O . PHE A 1 161 ? -0.616 4.242 12.016 1.00 97.75 161 PHE A O 1
ATOM 1314 N N . SER A 1 162 ? 1.613 4.157 11.678 1.00 97.81 162 SER A N 1
ATOM 1315 C CA . SER A 1 162 ? 1.960 3.503 12.942 1.00 97.81 162 SER A CA 1
ATOM 1316 C C . SER A 1 162 ? 1.521 4.349 14.140 1.00 97.81 162 SER A C 1
ATOM 1318 O O . SER A 1 162 ? 0.793 3.859 15.001 1.00 97.81 162 SER A O 1
ATOM 1320 N N . ASP A 1 163 ? 1.859 5.641 14.147 1.00 97.94 163 ASP A N 1
ATOM 1321 C CA . ASP A 1 163 ? 1.449 6.585 15.193 1.00 97.94 163 ASP A CA 1
ATOM 1322 C C . ASP A 1 163 ? -0.079 6.671 15.299 1.00 97.94 163 ASP A C 1
ATOM 1324 O O . ASP A 1 163 ? -0.651 6.613 16.386 1.00 97.94 163 ASP A O 1
ATOM 1328 N N . HIS A 1 164 ? -0.771 6.762 14.159 1.00 97.50 164 HIS A N 1
ATOM 1329 C CA . HIS A 1 164 ? -2.231 6.804 14.135 1.00 97.50 164 HIS A CA 1
ATOM 1330 C C . HIS A 1 164 ? -2.865 5.518 14.680 1.00 97.50 164 HIS A C 1
ATOM 1332 O O . HIS A 1 164 ? -3.887 5.579 15.365 1.00 97.50 164 HIS A O 1
ATOM 1338 N N . GLN A 1 165 ? -2.282 4.354 14.378 1.00 98.06 165 GLN A N 1
ATOM 1339 C CA . GLN A 1 165 ? -2.719 3.084 14.949 1.00 98.06 165 GLN A CA 1
ATOM 1340 C C . GLN A 1 165 ? -2.538 3.081 16.468 1.00 98.06 165 GLN A C 1
ATOM 1342 O O . GLN A 1 165 ? -3.474 2.692 17.164 1.00 98.06 165 GLN A O 1
ATOM 1347 N N . GLN A 1 166 ? -1.394 3.549 16.974 1.00 98.19 166 GLN A N 1
ATOM 1348 C CA . GLN A 1 166 ? -1.146 3.616 18.413 1.00 98.19 166 GLN A CA 1
ATOM 1349 C C . GLN A 1 166 ? -2.160 4.525 19.114 1.00 98.19 166 GLN A C 1
ATOM 1351 O O . GLN A 1 166 ? -2.776 4.104 20.085 1.00 98.19 166 GLN A O 1
ATOM 1356 N N . VAL A 1 167 ? -2.440 5.708 18.558 1.00 98.1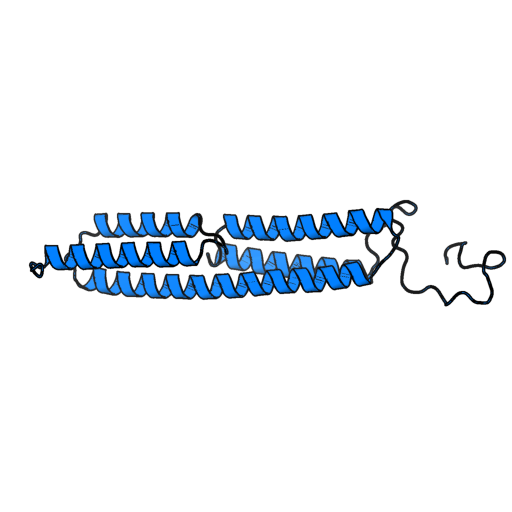9 167 VAL A N 1
ATOM 1357 C CA . VAL A 1 167 ? -3.468 6.617 19.095 1.00 98.19 167 VAL A CA 1
ATOM 1358 C C . VAL A 1 167 ? -4.837 5.935 19.176 1.00 98.19 167 VAL A C 1
ATOM 1360 O O . VAL A 1 167 ? -5.536 6.067 20.173 1.00 98.19 167 VAL A O 1
ATOM 1363 N N . ILE A 1 168 ? -5.231 5.175 18.149 1.00 97.88 168 ILE A N 1
ATOM 1364 C CA . ILE A 1 168 ? -6.495 4.424 18.173 1.00 97.88 168 ILE A CA 1
ATOM 1365 C C . ILE A 1 168 ? -6.490 3.346 19.267 1.00 97.88 168 ILE A C 1
ATOM 1367 O O . ILE A 1 168 ? -7.524 3.102 19.891 1.00 97.88 168 ILE A O 1
ATOM 1371 N N . ILE A 1 169 ? -5.363 2.660 19.460 1.00 97.69 169 ILE A N 1
ATOM 1372 C CA . ILE A 1 169 ? -5.215 1.647 20.508 1.00 97.69 169 ILE A CA 1
ATOM 1373 C C . ILE A 1 169 ? -5.353 2.305 21.884 1.00 97.69 169 ILE A C 1
ATOM 1375 O O . ILE A 1 169 ? -6.138 1.825 22.699 1.00 97.69 169 ILE A O 1
ATOM 1379 N N . ASP A 1 170 ? -4.673 3.425 22.113 1.00 97.94 170 ASP A N 1
ATOM 1380 C CA . ASP A 1 170 ? -4.731 4.170 23.371 1.00 97.94 170 ASP A CA 1
ATOM 1381 C C . ASP A 1 170 ? -6.163 4.657 23.658 1.00 97.94 170 ASP A C 1
ATOM 1383 O O . ASP A 1 170 ? -6.688 4.402 24.741 1.00 97.94 170 ASP A O 1
ATOM 1387 N N . GLU A 1 171 ? -6.853 5.227 22.656 1.00 97.69 171 GLU A N 1
ATOM 1388 C CA . GLU A 1 171 ? -8.271 5.622 22.749 1.00 97.69 171 GLU A CA 1
ATOM 1389 C C . GLU A 1 171 ? -9.173 4.442 23.176 1.00 97.69 171 GLU A C 1
ATOM 1391 O O . GLU A 1 171 ? -10.089 4.610 23.985 1.00 97.69 171 GLU A O 1
ATOM 1396 N N . LEU A 1 172 ? -8.920 3.231 22.660 1.00 96.81 172 LEU A N 1
ATOM 1397 C CA . LEU A 1 172 ? -9.660 2.027 23.052 1.00 96.81 172 LEU A CA 1
ATOM 1398 C C . LEU A 1 172 ? -9.378 1.622 24.504 1.00 96.81 172 LEU A C 1
ATOM 1400 O O . LEU A 1 172 ? -10.307 1.252 25.222 1.00 96.81 172 LEU A O 1
ATOM 1404 N N . TYR A 1 173 ? -8.123 1.658 24.950 1.00 96.50 173 TYR A N 1
ATOM 1405 C CA . TYR A 1 173 ? -7.790 1.315 26.334 1.00 96.50 173 TYR A CA 1
ATOM 1406 C C . TYR A 1 173 ? -8.342 2.337 27.330 1.00 96.50 173 TYR A C 1
ATOM 1408 O O . TYR A 1 173 ? -8.840 1.936 28.385 1.00 96.50 173 TYR A O 1
ATOM 1416 N N . ASP A 1 174 ? -8.333 3.624 26.989 1.00 96.50 174 ASP A N 1
ATOM 1417 C CA . ASP A 1 174 ? -8.948 4.664 27.813 1.00 96.50 174 ASP A CA 1
ATOM 1418 C C . ASP A 1 174 ? -10.469 4.492 27.910 1.00 96.50 174 ASP A C 1
ATOM 1420 O O . ASP A 1 174 ? -11.003 4.478 29.020 1.00 96.50 174 ASP A O 1
ATOM 1424 N N . GLU A 1 175 ? -11.168 4.232 26.796 1.00 96.00 175 GLU A N 1
ATOM 1425 C CA . GLU A 1 175 ? -12.607 3.918 26.833 1.00 96.00 175 GLU A CA 1
ATOM 1426 C C . GLU A 1 175 ? -12.910 2.695 27.709 1.00 96.00 175 GLU A C 1
ATOM 1428 O O . GLU A 1 175 ? -13.916 2.669 28.425 1.00 96.00 175 GLU A O 1
ATOM 1433 N N . HIS A 1 176 ? -12.062 1.661 27.662 1.00 94.38 176 HIS A N 1
ATOM 1434 C CA . HIS A 1 176 ? -12.199 0.512 28.554 1.00 94.38 176 HIS A CA 1
ATOM 1435 C C . HIS A 1 176 ? -12.048 0.925 30.022 1.00 94.38 176 HIS A C 1
ATOM 1437 O O . HIS A 1 176 ? -12.889 0.549 30.842 1.00 94.38 176 HIS A O 1
ATOM 1443 N N . ARG A 1 177 ? -11.001 1.688 30.346 1.00 95.25 177 ARG A N 1
ATOM 1444 C CA . ARG A 1 177 ? -10.676 2.118 31.709 1.00 95.25 177 ARG A CA 1
ATOM 1445 C C . ARG A 1 177 ? -11.800 2.959 32.315 1.00 95.25 177 ARG A C 1
ATOM 1447 O O . ARG A 1 177 ? -12.230 2.675 33.432 1.00 95.25 177 ARG A O 1
ATOM 1454 N N . GLU A 1 178 ? -12.331 3.916 31.559 1.00 95.38 178 GLU A N 1
ATOM 1455 C CA . GLU A 1 178 ? -13.495 4.715 31.957 1.00 95.38 178 GLU A CA 1
ATOM 1456 C C . GLU A 1 178 ? -14.731 3.835 32.187 1.00 95.38 178 GLU A C 1
ATOM 1458 O O . GLU A 1 178 ? -15.376 3.917 33.233 1.00 95.38 178 GLU A O 1
ATOM 1463 N N . ALA A 1 179 ? -15.042 2.932 31.250 1.00 92.62 179 ALA A N 1
ATOM 1464 C CA . ALA A 1 179 ? -16.197 2.040 31.364 1.00 92.62 179 ALA A CA 1
ATOM 1465 C C . ALA A 1 179 ? -16.085 1.047 32.536 1.00 92.62 179 ALA A C 1
ATOM 1467 O O . ALA A 1 179 ? -17.103 0.607 33.071 1.00 92.62 179 ALA A O 1
ATOM 1468 N N . ALA A 1 180 ? -14.864 0.691 32.936 1.00 92.31 180 ALA A N 1
ATOM 1469 C CA . ALA A 1 180 ? -14.584 -0.175 34.076 1.00 92.31 180 ALA A CA 1
ATOM 1470 C C . ALA A 1 180 ? -14.550 0.573 35.423 1.00 92.31 180 ALA A C 1
ATOM 1472 O O . ALA A 1 180 ? -14.399 -0.073 36.460 1.00 92.31 180 ALA A O 1
ATOM 1473 N N . GLY A 1 181 ? -14.678 1.906 35.431 1.00 91.88 181 GLY A N 1
ATOM 1474 C CA . GLY A 1 181 ? -14.534 2.718 36.644 1.00 91.88 181 GLY A CA 1
ATOM 1475 C C . GLY A 1 181 ? -13.104 2.732 37.196 1.00 91.88 181 GLY A C 1
ATOM 1476 O O . GLY A 1 181 ? -12.913 2.872 38.399 1.00 91.88 181 GLY A O 1
ATOM 1477 N N . LEU A 1 182 ? -12.112 2.542 36.321 1.00 87.25 182 LEU A N 1
ATOM 1478 C CA . LEU A 1 182 ? -10.677 2.537 36.627 1.00 87.25 182 LEU A CA 1
ATOM 1479 C C . LEU A 1 182 ? -10.004 3.882 36.284 1.00 87.25 182 LEU A C 1
ATOM 1481 O O . LEU A 1 182 ? -8.778 3.979 36.231 1.00 87.25 182 LEU A O 1
ATOM 1485 N N . SER A 1 183 ? -10.799 4.901 35.966 1.00 72.75 183 SER A N 1
ATOM 1486 C CA . SER A 1 183 ? -10.345 6.278 35.791 1.00 72.75 183 SER A CA 1
ATOM 1487 C C . SER A 1 183 ? -10.091 6.922 37.157 1.00 72.75 183 SER A C 1
ATOM 1489 O O . SER A 1 183 ? -10.981 6.865 38.006 1.00 72.75 183 SER A O 1
ATOM 1491 N N . ASP A 1 184 ? -8.896 7.495 37.343 1.00 64.06 184 ASP A N 1
ATOM 1492 C CA . ASP A 1 184 ? -8.488 8.246 38.546 1.00 64.06 184 ASP A CA 1
ATOM 1493 C C . ASP A 1 184 ? -9.434 9.413 38.882 1.00 64.06 184 ASP A C 1
ATOM 1495 O O . ASP A 1 184 ? -9.914 10.085 37.935 1.00 64.06 184 ASP A O 1
#

Foldseek 3Di:
DDDPCQDPPNDDPPDDDDDDDFPPVPPDVDDDDPVLVVLVVVLVVVLVVVLVVCVVVVLAAPVQNVVLVVVLVVLVVVLVVVCNVPPDDPVSSVVSSVVSVVSVVLSVVSSVLVVVLVVVLVVLLVVLVVLVLDDPVVVVVLVVVLVVLRNPDYSVCSVVSSVVSVVSSVVSVVSSCVSVVVDD

Radius of gyration: 26.72 Å; chains: 1; bounding box: 62×22×86 Å

Secondary structure (DSSP, 8-state):
---GGGSTTS--TTPPP--S----TTTS---S-HHHHHHHHHHHHHHHHHHHHHHHTT-S-HHHHHHHHHHHH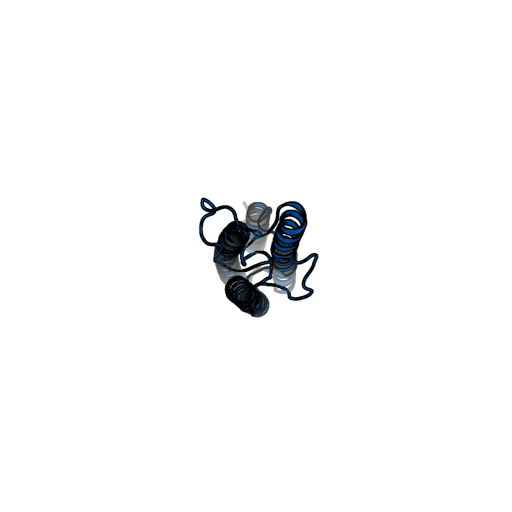HHHHHHHHHHHHH---HHHHHHHHHHHHHHHHHHHHHHHHHHHHHHHHHHHHHHHHHH--S-HHHHHHHHHHHHHHHHT--GGGHHHHHHHHHHHHHHHHHHHHHHTT---

pLDDT: mean 81.77, std 19.83, range [37.41, 98.25]

=== Feature glossary ===
Legend for the data blocks above and below:

— What the protein is —

Sequence gives the chain of amino acids in standard one-letter code (A=alanine, C=cysteine, …, Y=tyrosine), read N→C. It is the only feature that is directly encoded by the gene; all structural features are derived from the folded form of this sequence.

The annotation block draws on four external resources. InterPro: which protein families and domains the sequence belongs to. GO: standardized terms for what the protein does, what process it participates in, and where in the cell it acts. CATH: which structural fold it has in the CATH hierarchy. Organism: the species of origin.

— Where its atoms are —

Atomic coordinates in PDBx/mmCIF format — the same representation the Protein Data Bank distributes. Each line of the _atom_site loop places one backbone atom in Cartesian space (units: ångströms, origin: arbitrary).

Six rendered views show the 3D structure from the faces of a cube — i.e. along ±x, ±y, ±z. Rendering representation is drawn randomly per protein from cartoon (secondary-structure ribbons), sticks (backbone bonds), or molecular surface; coloring is either N→C rainbow (blue at the N-terminus through red at the C-terminus) or one color per chain.

— Local backbone conformation —

DSSP 8-state secondary structure assigns each residue one of H (α-helix), G (3₁₀-helix), I (π-helix), E (extended β-strand), B (isolated β-bridge), T (hydrogen-bonded turn), S (bend), or '-' (coil). The assignment is computed from backbone hydrogen-bond geometry via the Kabsch–Sander algorithm.

P-SEA three-state annotation labels each residue as helix, strand, or coil based purely on the geometry of the Cα trace. It serves as a fallback when the full backbone (and thus DSSP) is unavailable.

φ (phi) and ψ (psi) are the two rotatable backbone dihedrals per residue: φ is the C(i-1)–N–Cα–C torsion, ψ is the N–Cα–C–N(i+1) torsion, both in degrees on (−180°, 180°]. α-helical residues cluster near (−60°, −45°); β-strand residues near (−120°, +130°). A Ramachandran plot is simply a scatter of (φ, ψ) for every residue.

— Global shape and packing —

Radius of gyration (Rg) is the root-mean-square distance of Cα atoms from their centroid — a single number for overall size and compactness. A globular domain of N residues has Rg ≈ 2.2·N^0.38 Å; an extended or disordered chain has a much larger Rg. The Cα contact count is the number of residue pairs whose Cα atoms are within 8 Å and are more than four positions apart in sequence — a standard proxy for tertiary packing density. The bounding box is the smallest axis-aligned box enclosing all Cα atoms.

Accessible surface area quantifies burial. A residue with SASA near zero is packed into the hydrophobic core; one with SASA >100 Å² sits on the surface. Computed here via the Shrake–Rupley numerical algorithm with a 1.4 Å probe.

The contact map is a binary N×N matrix image: pixel (i, j) is dark where Cα_i and Cα_j are within 8 Å and |i−j|>4. Because the |i−j|>4 filter removes local helical contacts, off-diagonal stripes parallel to the main diagonal indicate parallel β-sheets; stripes perpendicular to it indicate antiparallel β-sheets. The Ramachandran plot scatters every residue's (φ, ψ) pair against the sterically allowed regions. The PAE heatmap renders the predicted-aligned-e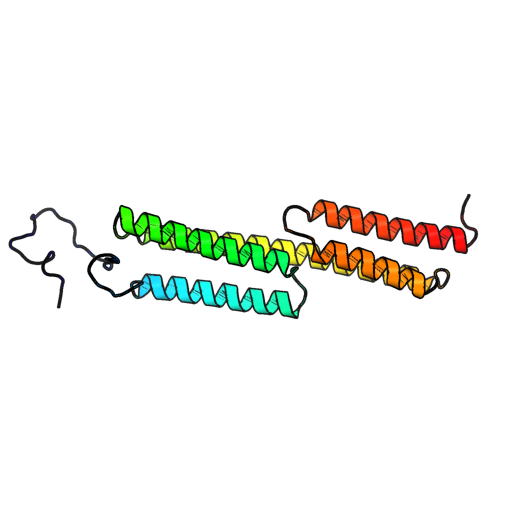rror matrix.

— Structural neighborhood —

A 3Di character summarizes, for each residue, the relative orientation of the Cα frame of its nearest spatial neighbor. Because it encodes fold topology rather than chemistry, 3Di alignments detect remote structural similarity that sequence alignment misses.

Structural nearest neighbors (via Foldseek easy-search vs the PDB). Reported per hit: target PDB id, E-value, and alignment TM-score. A TM-score above ~0.5 is the conventional threshold for 'same fold'.

— Confidence and disorder —

For AlphaFold models, the B-factor field carries pLDDT — the model's own estimate of local accuracy on a 0–100 scale. Regions with pLDDT<50 should be treated as essentially unmodeled; they often correspond to intrinsically disordered segments.

B-factor (Debye–Waller factor) reflects atomic displacement in the crystal lattice. It is an experimental observable (units Å²), not a prediction; low values mean the atom is pinned down, high values mean it moves or is heterogeneous across the crystal.

Predicted Aligned Error (PAE) is an AlphaFold confidence matrix: entry (i, j) is the expected error in the position of residue j, in ångströms, when the prediction is superimposed on the true structure at residue i. Low PAE within a block of residues means that block is internally rigid and well-predicted; high PAE between two blocks means their relative placement is uncertain even if each block individually is confident.